Protein AF-A0A220VGB9-F1 (afdb_monomer)

InterPro domains:
  IPR021255 Putative auto-transporter adhesin, head GIN domain [PF10988] (39-222)

Organism: NCBI:txid1755811

pLDDT: mean 88.03, std 17.45, range [40.44, 98.94]

Structure (mmCIF, N/CA/C/O backbone):
data_AF-A0A220VGB9-F1
#
_entry.id   AF-A0A220VGB9-F1
#
loop_
_atom_site.group_PDB
_atom_site.id
_atom_site.type_symbol
_atom_site.label_atom_id
_atom_site.label_alt_id
_atom_site.label_comp_id
_atom_site.label_asym_id
_atom_site.label_entity_id
_atom_site.label_seq_id
_atom_site.pdbx_PDB_ins_code
_atom_site.Cartn_x
_atom_site.Cartn_y
_atom_site.Cartn_z
_atom_site.occupancy
_atom_site.B_iso_or_equiv
_atom_site.auth_seq_id
_atom_site.auth_comp_id
_atom_site.auth_asym_id
_atom_site.auth_atom_id
_atom_site.pdbx_PDB_model_num
ATOM 1 N N . MET A 1 1 ? 9.332 -42.865 -71.889 1.00 53.59 1 MET A N 1
ATOM 2 C CA . MET A 1 1 ? 8.352 -42.141 -71.034 1.00 53.59 1 MET A CA 1
ATOM 3 C C . MET A 1 1 ? 8.775 -41.933 -69.568 1.00 53.59 1 MET A C 1
ATOM 5 O O . MET A 1 1 ? 8.369 -40.927 -69.001 1.00 53.59 1 MET A O 1
ATOM 9 N N . LYS A 1 2 ? 9.622 -42.776 -68.946 1.00 48.78 2 LYS A N 1
ATOM 10 C CA . LYS A 1 2 ? 10.035 -42.620 -67.525 1.00 48.78 2 LYS A CA 1
ATOM 11 C C . LYS A 1 2 ? 10.844 -41.347 -67.184 1.00 48.78 2 LYS A C 1
ATOM 13 O O . LYS A 1 2 ? 10.720 -40.841 -66.074 1.00 48.78 2 LYS A O 1
ATOM 18 N N . ASN A 1 3 ? 11.612 -40.779 -68.120 1.00 49.75 3 ASN A N 1
ATOM 19 C CA . ASN A 1 3 ? 12.457 -39.602 -67.838 1.00 49.75 3 ASN A CA 1
ATOM 20 C C . ASN A 1 3 ? 11.711 -38.254 -67.861 1.00 49.75 3 ASN A C 1
ATOM 22 O O . ASN A 1 3 ? 12.142 -37.313 -67.201 1.00 49.75 3 ASN A O 1
ATOM 26 N N . ILE A 1 4 ? 10.562 -38.163 -68.539 1.00 53.38 4 ILE A N 1
ATOM 27 C CA . ILE A 1 4 ? 9.770 -36.921 -68.611 1.00 53.38 4 ILE A CA 1
ATOM 28 C C . ILE A 1 4 ? 8.964 -36.714 -67.317 1.00 53.38 4 ILE A C 1
ATOM 30 O O . ILE A 1 4 ? 8.850 -35.589 -66.835 1.00 53.38 4 ILE A O 1
ATOM 34 N N . LEU A 1 5 ? 8.481 -37.797 -66.692 1.00 48.09 5 LEU A N 1
ATOM 35 C CA . LEU A 1 5 ? 7.792 -37.721 -65.397 1.00 48.09 5 LEU A CA 1
ATOM 36 C C . LEU A 1 5 ? 8.737 -37.312 -64.253 1.00 48.09 5 LEU A C 1
ATOM 38 O O . LEU A 1 5 ? 8.334 -36.565 -63.365 1.00 48.09 5 LEU A O 1
ATOM 42 N N . ARG A 1 6 ? 10.012 -37.731 -64.289 1.00 49.53 6 ARG A N 1
ATOM 43 C CA . ARG A 1 6 ? 10.982 -37.447 -63.213 1.00 49.53 6 ARG A CA 1
ATOM 44 C C . ARG A 1 6 ? 11.396 -35.971 -63.140 1.00 49.53 6 ARG A C 1
ATOM 46 O O . ARG A 1 6 ? 11.671 -35.477 -62.049 1.00 49.53 6 ARG A O 1
ATOM 53 N N . ASN A 1 7 ? 11.395 -35.258 -64.268 1.00 48.25 7 ASN A N 1
ATOM 54 C CA . ASN A 1 7 ? 11.702 -33.822 -64.301 1.00 48.25 7 ASN A CA 1
ATOM 55 C C . ASN A 1 7 ? 10.493 -32.946 -63.935 1.00 48.25 7 ASN A C 1
ATOM 57 O O . ASN A 1 7 ? 10.671 -31.917 -63.287 1.00 48.25 7 ASN A O 1
ATOM 61 N N . LYS A 1 8 ? 9.260 -33.378 -64.242 1.00 47.28 8 LYS A N 1
ATOM 62 C CA . LYS A 1 8 ? 8.045 -32.637 -63.855 1.00 47.28 8 LYS A CA 1
ATOM 63 C C . LYS A 1 8 ? 7.780 -32.673 -62.344 1.00 47.28 8 LYS A C 1
ATOM 65 O O . LYS A 1 8 ? 7.379 -31.659 -61.782 1.00 47.28 8 LYS A O 1
ATOM 70 N N . VAL A 1 9 ? 8.094 -33.783 -61.668 1.00 51.81 9 VAL A N 1
ATOM 71 C CA . VAL A 1 9 ? 7.965 -33.895 -60.199 1.00 51.81 9 VAL A CA 1
ATOM 72 C C . VAL A 1 9 ? 9.022 -33.056 -59.465 1.00 51.81 9 VAL A C 1
ATOM 74 O O . VAL A 1 9 ? 8.710 -32.434 -58.454 1.00 51.81 9 VAL A O 1
ATOM 77 N N . LYS A 1 10 ? 10.250 -32.940 -59.999 1.00 45.53 10 LYS A N 1
ATOM 78 C CA . LYS A 1 10 ? 11.288 -32.065 -59.418 1.00 45.53 10 LYS A CA 1
ATOM 79 C C . LYS A 1 10 ? 10.955 -30.574 -59.549 1.00 45.53 10 LYS A C 1
ATOM 81 O O . LYS A 1 10 ? 11.177 -29.836 -58.596 1.00 45.53 10 LYS A O 1
ATOM 86 N N . CYS A 1 11 ? 10.367 -30.135 -60.666 1.00 50.09 11 CYS A N 1
ATOM 87 C CA . CYS A 1 11 ? 9.895 -28.750 -60.803 1.00 50.09 11 CYS A CA 1
ATOM 88 C C . CYS A 1 11 ? 8.725 -28.424 -59.862 1.00 50.09 11 CYS A C 1
ATOM 90 O O . CYS A 1 11 ? 8.670 -27.319 -59.331 1.00 50.09 11 CYS A O 1
ATOM 92 N N . PHE A 1 12 ? 7.823 -29.377 -59.610 1.00 48.94 12 PHE A N 1
ATOM 93 C CA . PHE A 1 12 ? 6.656 -29.149 -58.751 1.00 48.94 12 PHE A CA 1
ATOM 94 C C . PHE A 1 12 ? 7.021 -29.067 -57.255 1.00 48.94 12 PHE A C 1
ATOM 96 O O . PHE A 1 12 ? 6.477 -28.239 -56.529 1.00 48.94 12 PHE A O 1
ATOM 103 N N . VAL A 1 13 ? 8.009 -29.850 -56.798 1.00 52.19 13 VAL A N 1
ATOM 104 C CA . VAL A 1 13 ? 8.506 -29.797 -55.406 1.00 52.19 13 VAL A CA 1
ATOM 105 C C . VAL A 1 13 ? 9.316 -28.520 -55.131 1.00 52.19 13 VAL A C 1
ATOM 107 O O . VAL A 1 13 ? 9.218 -27.959 -54.042 1.00 52.19 13 VAL A O 1
ATOM 110 N N . VAL A 1 14 ? 10.052 -28.000 -56.121 1.00 53.03 14 VAL A N 1
ATOM 111 C CA . VAL A 1 14 ? 10.766 -26.712 -55.997 1.00 53.03 14 VAL A CA 1
ATOM 112 C C . VAL A 1 14 ? 9.789 -25.530 -55.931 1.00 53.03 14 VAL A C 1
ATOM 114 O O . VAL A 1 14 ? 10.033 -24.578 -55.195 1.00 53.03 14 VAL A O 1
ATOM 117 N N . PHE A 1 15 ? 8.643 -25.609 -56.615 1.00 49.66 15 PHE A N 1
ATOM 118 C CA . PHE A 1 15 ? 7.631 -24.547 -56.586 1.00 49.66 15 PHE A CA 1
ATOM 119 C C . PHE A 1 15 ? 6.888 -24.457 -55.239 1.00 49.66 15 PHE A C 1
ATOM 121 O O . PHE A 1 15 ? 6.585 -23.359 -54.778 1.00 49.66 15 PHE A O 1
ATOM 128 N N . ILE A 1 16 ? 6.658 -25.588 -54.560 1.00 54.12 16 ILE A N 1
ATOM 129 C CA . ILE A 1 16 ? 6.007 -25.622 -53.235 1.00 54.12 16 ILE A CA 1
ATOM 130 C C . ILE A 1 16 ? 6.952 -25.125 -52.122 1.00 54.12 16 ILE A C 1
ATOM 132 O O . ILE A 1 16 ? 6.502 -24.444 -51.203 1.00 54.12 16 ILE A O 1
ATOM 136 N N . LEU A 1 17 ? 8.264 -25.366 -52.238 1.00 45.41 17 LEU A N 1
ATOM 137 C CA . LEU A 1 17 ? 9.278 -24.850 -51.301 1.00 45.41 17 LEU A CA 1
ATOM 138 C C . LEU A 1 17 ? 9.533 -23.335 -51.436 1.00 45.41 17 LEU A C 1
ATOM 140 O O . LEU A 1 17 ? 9.933 -22.693 -50.466 1.00 45.41 17 LEU A O 1
ATOM 144 N N . LEU A 1 18 ? 9.268 -22.747 -52.608 1.00 44.81 18 LEU A N 1
ATOM 145 C CA . LEU A 1 18 ? 9.359 -21.297 -52.835 1.00 44.81 18 LEU A CA 1
ATOM 146 C C . LEU A 1 18 ? 8.092 -20.537 -52.406 1.00 44.81 18 LEU A C 1
ATOM 148 O O . LEU A 1 18 ? 8.182 -19.365 -52.044 1.00 44.81 18 LEU A O 1
ATOM 152 N N . TYR A 1 19 ? 6.927 -21.194 -52.369 1.00 45.38 19 TYR A N 1
ATOM 153 C CA . TYR A 1 19 ? 5.671 -20.564 -51.941 1.00 45.38 19 TYR A CA 1
ATOM 154 C C . TYR A 1 19 ? 5.540 -20.442 -50.410 1.00 45.38 19 TYR A C 1
ATOM 156 O O . TYR A 1 19 ? 4.860 -19.545 -49.913 1.00 45.38 19 TYR A O 1
ATOM 164 N N . SER A 1 20 ? 6.238 -21.281 -49.633 1.00 46.75 20 SER A N 1
ATOM 165 C CA . SER A 1 20 ? 6.222 -21.218 -48.160 1.00 46.75 20 SER A CA 1
ATOM 166 C C . SER A 1 20 ? 7.018 -20.051 -47.559 1.00 46.75 20 SER A C 1
ATOM 168 O O . SER A 1 20 ? 6.921 -19.808 -46.359 1.00 46.75 20 SER A O 1
ATOM 170 N N . ILE A 1 21 ? 7.787 -19.307 -48.363 1.00 49.56 21 ILE A N 1
ATOM 171 C CA . ILE A 1 21 ? 8.590 -18.164 -47.887 1.00 49.56 21 ILE A CA 1
ATOM 172 C C . ILE A 1 21 ? 7.777 -16.852 -47.893 1.00 49.56 21 ILE A C 1
ATOM 174 O O . ILE A 1 21 ? 8.168 -15.878 -47.255 1.00 49.56 21 ILE A O 1
ATOM 178 N N . PHE A 1 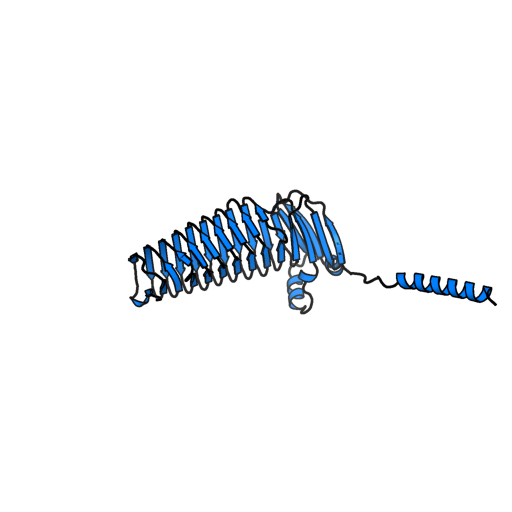22 ? 6.598 -16.818 -48.526 1.00 48.06 22 PHE A N 1
ATOM 179 C CA . PHE A 1 22 ? 5.835 -15.575 -48.719 1.00 48.06 22 PHE A CA 1
ATOM 180 C C . PHE A 1 22 ? 4.696 -15.306 -47.720 1.00 48.06 22 PHE A C 1
ATOM 182 O O . PHE A 1 22 ? 3.983 -14.318 -47.866 1.00 48.06 22 PHE A O 1
ATOM 189 N N . LEU A 1 23 ? 4.529 -16.123 -46.673 1.00 47.44 23 LEU A N 1
ATOM 190 C CA . LEU A 1 23 ? 3.404 -15.996 -45.727 1.00 47.44 23 LEU A CA 1
ATOM 191 C C . LEU A 1 23 ? 3.762 -15.463 -44.331 1.00 47.44 23 LEU A C 1
ATOM 193 O O . LEU A 1 23 ? 2.941 -15.535 -43.423 1.00 47.44 23 LEU A O 1
ATOM 197 N N . CYS A 1 24 ? 4.937 -14.855 -44.143 1.00 47.56 24 CYS A N 1
ATOM 198 C CA . CYS A 1 24 ? 5.256 -14.184 -42.878 1.00 47.56 24 CYS A CA 1
ATOM 199 C C . CYS A 1 24 ? 5.800 -12.769 -43.092 1.00 47.56 24 CYS A C 1
ATOM 201 O O . CYS A 1 24 ? 6.937 -12.451 -42.761 1.00 47.56 24 CYS A O 1
ATOM 203 N N . GLN A 1 25 ? 4.961 -11.893 -43.638 1.00 45.28 25 GLN A N 1
ATOM 204 C CA . GLN A 1 25 ? 5.086 -10.458 -43.393 1.00 45.28 25 GLN A CA 1
ATOM 205 C C . GLN A 1 25 ? 3.795 -9.944 -42.765 1.00 45.28 25 GLN A C 1
ATOM 207 O O . GLN A 1 25 ? 3.103 -9.086 -43.299 1.00 45.28 25 GLN A O 1
ATOM 212 N N . ALA A 1 26 ? 3.482 -10.453 -41.573 1.00 43.31 26 ALA A N 1
ATOM 213 C CA . ALA A 1 26 ? 2.793 -9.606 -40.616 1.00 43.31 26 ALA A CA 1
ATOM 214 C C . ALA A 1 26 ? 3.816 -8.549 -40.172 1.00 43.31 26 ALA A C 1
ATOM 216 O O . ALA A 1 26 ? 4.585 -8.767 -39.235 1.00 43.31 26 ALA A O 1
ATOM 217 N N . SER A 1 27 ? 3.899 -7.436 -40.907 1.00 51.38 27 SER A N 1
ATOM 218 C CA . SER A 1 27 ? 4.692 -6.277 -40.510 1.00 51.38 27 SER A CA 1
ATOM 219 C C . SER A 1 27 ? 4.082 -5.712 -39.232 1.00 51.38 27 SER A C 1
ATOM 221 O O . SER A 1 27 ? 3.142 -4.921 -39.262 1.00 51.38 27 SER A O 1
ATOM 223 N N . ALA A 1 28 ? 4.566 -6.166 -38.080 1.00 56.00 28 ALA A N 1
ATOM 224 C CA . ALA A 1 28 ? 4.230 -5.516 -36.830 1.00 56.00 28 ALA A CA 1
ATOM 225 C C . ALA A 1 28 ? 4.807 -4.091 -36.888 1.00 56.00 28 ALA A C 1
ATOM 227 O O . ALA A 1 28 ? 6.024 -3.926 -36.841 1.00 56.00 28 ALA A O 1
ATOM 228 N N . ASP A 1 29 ? 3.941 -3.072 -36.955 1.00 78.88 29 ASP A N 1
ATOM 229 C CA . ASP A 1 29 ? 4.265 -1.626 -36.951 1.00 78.88 29 ASP A CA 1
ATOM 230 C C . ASP A 1 29 ? 4.935 -1.135 -35.643 1.00 78.88 29 ASP A C 1
ATOM 232 O O . ASP A 1 29 ? 4.984 0.059 -35.338 1.00 78.88 29 ASP A O 1
ATOM 236 N N . ASN A 1 30 ? 5.468 -2.057 -34.842 1.00 83.12 30 ASN A N 1
ATOM 237 C CA . ASN A 1 30 ? 6.092 -1.786 -33.563 1.00 83.12 30 ASN A CA 1
ATOM 238 C C . ASN A 1 30 ? 7.607 -1.643 -33.720 1.00 83.12 30 ASN A C 1
ATOM 240 O O . ASN A 1 30 ? 8.294 -2.511 -34.254 1.00 83.12 30 ASN A O 1
ATOM 244 N N . ILE A 1 31 ? 8.143 -0.570 -33.158 1.00 86.75 31 ILE A N 1
ATOM 245 C CA . ILE A 1 31 ? 9.568 -0.315 -33.020 1.00 86.75 31 ILE A CA 1
ATOM 246 C C . ILE A 1 31 ? 10.016 -0.809 -31.650 1.00 86.75 31 ILE A C 1
ATOM 248 O O . ILE A 1 31 ? 9.379 -0.537 -30.630 1.00 86.75 31 ILE A O 1
ATOM 252 N N . THR A 1 32 ? 11.136 -1.529 -31.632 1.00 92.25 32 THR A N 1
ATOM 253 C CA . THR A 1 32 ? 11.797 -1.959 -30.400 1.00 92.25 32 THR A CA 1
ATOM 254 C C . THR A 1 32 ? 13.040 -1.111 -30.156 1.00 92.25 32 THR A C 1
ATOM 256 O O . THR A 1 32 ? 13.907 -1.020 -31.020 1.00 92.25 32 THR A O 1
ATOM 259 N N . VAL A 1 33 ? 13.145 -0.511 -28.971 1.00 91.56 33 VAL A N 1
ATOM 260 C CA . VAL A 1 33 ? 14.292 0.301 -28.548 1.00 91.56 33 VAL A CA 1
ATOM 261 C C . VAL A 1 33 ? 14.939 -0.337 -27.327 1.00 91.56 33 VAL A C 1
ATOM 263 O O . VAL A 1 33 ? 14.272 -0.596 -26.327 1.00 91.56 33 VAL A O 1
ATOM 266 N N . HIS A 1 34 ? 16.250 -0.544 -27.388 1.00 94.31 34 HIS A N 1
ATOM 267 C CA . HIS A 1 34 ? 17.054 -0.969 -26.245 1.00 94.31 34 HIS A CA 1
ATOM 268 C C . HIS A 1 34 ? 17.810 0.227 -25.662 1.00 94.31 34 HIS A C 1
ATOM 270 O O . HIS A 1 34 ? 18.287 1.088 -26.406 1.00 94.31 34 HIS A O 1
ATOM 276 N N . LYS A 1 35 ? 17.921 0.294 -24.332 1.00 91.75 35 LYS A N 1
ATOM 277 C CA . LYS A 1 35 ? 18.712 1.322 -23.638 1.00 91.75 35 LYS A CA 1
ATOM 278 C C . LYS A 1 35 ? 19.697 0.669 -22.679 1.00 91.75 35 LYS A C 1
ATOM 280 O O . LYS A 1 35 ? 19.323 -0.209 -21.908 1.00 91.75 35 LYS A O 1
ATOM 285 N N . ASN A 1 36 ? 20.945 1.128 -22.733 1.00 91.00 36 ASN A N 1
ATOM 286 C CA . ASN A 1 36 ? 21.997 0.711 -21.817 1.00 91.00 36 ASN A CA 1
ATOM 287 C C . ASN A 1 36 ? 22.086 1.716 -20.662 1.00 91.00 36 ASN A C 1
ATOM 289 O O . ASN A 1 36 ? 22.846 2.678 -20.716 1.00 91.00 36 ASN A O 1
ATOM 293 N N . ILE A 1 37 ? 21.225 1.536 -19.665 1.00 93.00 37 ILE A N 1
ATOM 294 C CA . ILE A 1 37 ? 21.231 2.296 -18.413 1.00 93.00 37 ILE A CA 1
ATOM 295 C C . ILE A 1 37 ? 21.292 1.254 -17.302 1.00 93.00 37 ILE A C 1
ATOM 297 O O . ILE A 1 37 ? 20.573 0.260 -17.367 1.00 93.00 37 ILE A O 1
ATOM 301 N N . SER A 1 38 ? 22.145 1.475 -16.309 1.00 95.25 38 SER A N 1
ATOM 302 C CA . SER A 1 38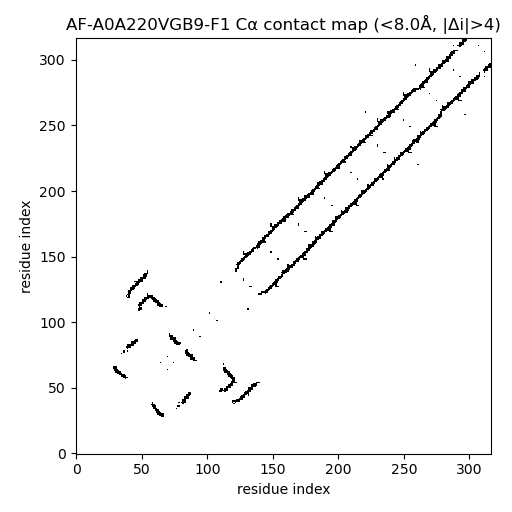 ? 22.336 0.585 -15.163 1.00 95.25 38 SER A CA 1
ATOM 303 C C . SER A 1 38 ? 22.278 1.355 -13.849 1.00 95.25 38 SER A C 1
ATOM 305 O O . SER A 1 38 ? 22.240 2.592 -13.830 1.00 95.25 38 SER A O 1
ATOM 307 N N . ASP A 1 39 ? 22.295 0.613 -12.745 1.00 94.31 39 ASP A N 1
ATOM 308 C CA . ASP A 1 39 ? 22.460 1.119 -11.380 1.00 94.31 39 ASP A CA 1
ATOM 309 C C . ASP A 1 39 ? 21.335 2.073 -10.983 1.00 94.31 39 ASP A C 1
ATOM 311 O O . ASP A 1 39 ? 21.555 3.200 -10.529 1.00 94.31 39 ASP A O 1
ATOM 315 N N . PHE A 1 40 ? 20.112 1.604 -11.210 1.00 97.25 40 PHE A N 1
ATOM 316 C CA . PHE A 1 40 ? 18.886 2.200 -10.709 1.00 97.25 40 PHE A CA 1
ATOM 317 C C . PHE A 1 40 ? 18.156 1.178 -9.839 1.00 97.25 40 PHE A C 1
ATOM 319 O O . PHE A 1 40 ? 18.140 -0.016 -10.124 1.00 97.25 40 PHE A O 1
ATOM 326 N N . SER A 1 41 ? 17.559 1.669 -8.761 1.00 97.81 41 SER A N 1
ATOM 327 C CA . SER A 1 41 ? 16.741 0.881 -7.832 1.00 97.81 41 SER A CA 1
ATOM 328 C C . SER A 1 41 ? 15.348 1.476 -7.666 1.00 97.81 41 SER A C 1
ATOM 330 O O . SER A 1 41 ? 14.505 0.911 -6.973 1.00 97.81 41 SER A O 1
ATOM 332 N N . LYS A 1 42 ? 15.076 2.611 -8.316 1.00 98.50 42 LYS A N 1
ATOM 333 C CA . LYS A 1 42 ? 13.760 3.235 -8.374 1.00 98.50 42 LYS A CA 1
ATOM 334 C C . LYS A 1 42 ? 13.321 3.401 -9.820 1.00 98.50 42 LYS A C 1
ATOM 336 O O . LYS A 1 42 ? 14.157 3.571 -10.709 1.00 98.50 42 LYS A O 1
ATOM 341 N N . LEU A 1 43 ? 12.016 3.388 -10.042 1.00 98.50 43 LEU A N 1
ATOM 342 C CA . LEU A 1 43 ? 11.414 3.617 -11.350 1.00 98.50 43 LEU A CA 1
ATOM 343 C C . LEU A 1 43 ? 10.307 4.660 -11.234 1.00 98.50 43 LEU A C 1
ATOM 345 O O . LEU A 1 43 ? 9.475 4.558 -10.339 1.00 98.50 43 LEU A O 1
ATOM 349 N N . SER A 1 44 ? 10.297 5.630 -12.147 1.00 98.25 44 SER A N 1
ATOM 350 C CA . SER A 1 44 ? 9.260 6.656 -12.259 1.00 98.25 44 SER A CA 1
ATOM 351 C C . SER A 1 44 ? 8.662 6.637 -13.664 1.00 98.25 44 SER A C 1
ATOM 353 O O . SER A 1 44 ? 9.354 6.900 -14.653 1.00 98.25 44 SER A O 1
ATOM 355 N N . LEU A 1 45 ? 7.383 6.281 -13.762 1.00 96.81 45 LEU A N 1
ATOM 356 C CA . LEU A 1 45 ? 6.623 6.240 -15.006 1.00 96.81 45 LEU A CA 1
ATOM 357 C C . LEU A 1 45 ? 5.819 7.535 -15.159 1.00 96.81 45 LEU A C 1
ATOM 359 O O . LEU A 1 45 ? 4.840 7.760 -14.460 1.00 96.81 45 LEU A O 1
ATOM 363 N N . ASN A 1 46 ? 6.232 8.366 -16.109 1.00 93.44 46 ASN A N 1
ATOM 364 C CA . ASN A 1 46 ? 5.720 9.710 -16.371 1.00 93.44 46 ASN A CA 1
ATOM 365 C C . ASN A 1 46 ? 4.887 9.782 -17.660 1.00 93.44 46 ASN A C 1
ATOM 367 O O . ASN A 1 46 ? 4.804 10.826 -18.301 1.00 93.44 46 ASN A O 1
ATOM 371 N N . CYS A 1 47 ? 4.294 8.671 -18.097 1.00 89.50 47 CYS A N 1
ATOM 372 C CA . CYS A 1 47 ? 3.478 8.626 -19.311 1.00 89.50 47 CYS A CA 1
ATOM 373 C C . CYS A 1 47 ? 2.391 7.550 -19.222 1.00 89.50 47 CYS A C 1
ATOM 375 O O . CYS A 1 47 ? 2.452 6.654 -18.382 1.00 89.50 47 CYS A O 1
ATOM 377 N N . ASN A 1 48 ? 1.410 7.635 -20.123 1.00 88.94 48 ASN A N 1
ATOM 378 C CA . ASN A 1 48 ? 0.378 6.614 -20.285 1.00 88.94 48 ASN A CA 1
ATOM 379 C C . ASN A 1 48 ? 0.979 5.424 -21.046 1.00 88.94 48 ASN A C 1
ATOM 381 O O . ASN A 1 48 ? 1.005 5.406 -22.277 1.00 88.94 48 ASN A O 1
ATOM 385 N N . GLY A 1 49 ? 1.508 4.454 -20.309 1.00 90.88 49 GLY A N 1
ATOM 386 C CA . GLY A 1 49 ? 2.127 3.249 -20.846 1.00 90.88 49 GLY A CA 1
ATOM 387 C C . GLY A 1 49 ? 2.140 2.135 -19.810 1.00 90.88 49 GLY A C 1
ATOM 388 O O . GLY A 1 49 ? 1.870 2.369 -18.631 1.00 90.88 49 GLY A O 1
ATOM 389 N N . THR A 1 50 ? 2.478 0.929 -20.250 1.00 95.00 50 THR A N 1
ATOM 390 C CA . THR A 1 50 ? 2.541 -0.242 -19.372 1.00 95.00 50 THR A CA 1
ATOM 391 C C . THR A 1 50 ? 3.986 -0.677 -19.158 1.00 95.00 50 THR A C 1
ATOM 393 O O . THR A 1 50 ? 4.734 -0.880 -20.116 1.00 95.00 50 THR A O 1
ATOM 396 N N . VAL A 1 51 ? 4.379 -0.874 -17.904 1.00 97.94 51 VAL A N 1
ATOM 397 C CA . VAL A 1 51 ? 5.678 -1.418 -17.508 1.00 97.94 51 VAL A CA 1
ATOM 398 C C . VAL A 1 51 ? 5.502 -2.857 -17.035 1.00 97.94 51 VAL A C 1
ATOM 400 O O . VAL A 1 51 ? 4.758 -3.127 -16.100 1.00 97.94 51 VAL A O 1
ATOM 403 N N . TYR A 1 52 ? 6.250 -3.772 -17.638 1.00 98.31 52 TYR A N 1
ATOM 404 C CA . TYR A 1 52 ? 6.461 -5.132 -17.159 1.00 98.31 52 TYR A CA 1
ATOM 405 C C . TYR A 1 52 ? 7.836 -5.185 -16.503 1.00 98.31 52 TYR A C 1
ATOM 407 O O . TYR A 1 52 ? 8.864 -5.088 -17.182 1.00 98.31 52 TYR A O 1
ATOM 415 N N . LEU A 1 53 ? 7.851 -5.298 -15.180 1.00 98.31 53 LEU A N 1
ATOM 416 C CA . LEU A 1 53 ? 9.058 -5.242 -14.371 1.00 98.31 53 LEU A CA 1
ATOM 417 C C . LEU A 1 53 ? 9.359 -6.612 -13.764 1.00 98.31 53 LEU A C 1
ATOM 419 O O . LEU A 1 53 ? 8.480 -7.261 -13.201 1.00 98.31 53 LEU A O 1
ATOM 423 N N . LYS A 1 54 ? 10.618 -7.038 -13.824 1.00 97.38 54 LYS A N 1
ATOM 424 C CA . LYS A 1 54 ? 11.101 -8.230 -13.118 1.00 97.38 54 LYS A CA 1
ATOM 425 C C . LYS A 1 54 ? 12.443 -7.970 -12.448 1.00 97.38 54 LYS A C 1
ATOM 427 O O . LYS A 1 54 ? 13.209 -7.114 -12.893 1.00 97.38 54 LYS A O 1
ATOM 432 N N . LEU A 1 55 ? 12.746 -8.737 -11.408 1.00 97.00 55 LEU A N 1
ATOM 433 C CA . LEU A 1 55 ? 14.085 -8.742 -10.825 1.00 97.00 55 LEU A CA 1
ATOM 434 C C . LEU A 1 55 ? 15.012 -9.666 -11.624 1.00 97.00 55 LEU A C 1
ATOM 436 O O . LEU A 1 55 ? 14.585 -10.690 -12.163 1.00 97.00 55 LEU A O 1
ATOM 440 N N . GLY A 1 56 ? 16.289 -9.306 -11.724 1.00 96.00 56 GLY A N 1
ATOM 441 C CA . GLY A 1 56 ? 17.290 -10.120 -12.406 1.00 96.00 56 GLY A CA 1
ATOM 442 C C . GLY A 1 56 ? 18.719 -9.683 -12.109 1.00 96.00 56 GLY A C 1
ATOM 443 O O . GLY A 1 56 ? 18.964 -8.653 -11.498 1.00 96.00 56 GLY A O 1
ATOM 444 N N . LYS A 1 57 ? 19.698 -10.471 -12.564 1.00 95.94 57 LYS A N 1
ATOM 445 C CA . LYS A 1 57 ? 21.123 -10.241 -12.252 1.00 95.94 57 LYS A CA 1
ATOM 446 C C . LYS A 1 57 ? 21.719 -8.989 -12.912 1.00 95.94 57 LYS A C 1
ATOM 448 O O . LYS A 1 57 ? 22.794 -8.548 -12.517 1.00 95.94 57 LYS A O 1
ATOM 453 N N . LYS A 1 58 ? 21.073 -8.462 -13.954 1.00 95.50 58 LYS A N 1
ATOM 454 C CA . LYS A 1 58 ? 21.536 -7.312 -14.738 1.00 95.50 58 LYS A CA 1
ATOM 455 C C . LYS A 1 58 ? 20.363 -6.399 -15.044 1.00 95.50 58 LYS A C 1
ATOM 457 O O . LYS A 1 58 ? 19.269 -6.886 -15.330 1.00 95.50 58 LYS A O 1
ATOM 462 N N . ASP A 1 59 ? 20.628 -5.100 -15.042 1.00 97.31 59 ASP A N 1
ATOM 463 C CA . ASP A 1 59 ? 19.644 -4.118 -15.469 1.00 97.31 59 ASP A CA 1
ATOM 464 C C . ASP A 1 59 ? 19.446 -4.208 -16.987 1.00 97.31 59 ASP A C 1
ATOM 466 O O . ASP A 1 59 ? 20.395 -4.420 -17.747 1.00 97.31 59 ASP A O 1
ATOM 470 N N . SER A 1 60 ? 18.203 -4.090 -17.445 1.00 96.75 60 SER A N 1
ATOM 471 C CA . SER A 1 60 ? 17.886 -4.095 -18.873 1.00 96.75 60 SER A CA 1
ATOM 472 C C . SER A 1 60 ? 16.610 -3.323 -19.139 1.00 96.75 60 SER A C 1
ATOM 474 O O . SER A 1 60 ? 15.650 -3.426 -18.377 1.00 96.75 60 SER A O 1
ATOM 476 N N . ILE A 1 61 ? 16.597 -2.573 -20.239 1.00 97.56 61 ILE A N 1
ATOM 477 C CA . ILE A 1 61 ? 15.446 -1.790 -20.675 1.00 97.56 61 ILE A CA 1
ATOM 478 C C . ILE A 1 61 ? 15.187 -2.102 -22.145 1.00 97.56 61 ILE A C 1
ATOM 480 O O . ILE A 1 61 ? 16.032 -1.852 -23.013 1.00 97.56 61 ILE A O 1
ATOM 484 N N . LYS A 1 62 ? 13.990 -2.613 -22.417 1.00 96.88 62 LYS A N 1
ATOM 485 C CA . LYS A 1 62 ? 13.434 -2.787 -23.757 1.00 96.88 62 LYS A CA 1
ATOM 486 C C . LYS A 1 62 ? 12.116 -2.034 -23.830 1.00 96.88 62 LYS A C 1
ATOM 488 O O . LYS A 1 62 ? 11.232 -2.249 -23.010 1.00 96.88 62 LYS A O 1
ATOM 493 N N . VAL A 1 63 ? 11.958 -1.195 -24.838 1.00 95.19 63 VAL A N 1
ATOM 494 C CA . VAL A 1 63 ? 10.714 -0.474 -25.108 1.00 95.19 63 VAL A CA 1
ATOM 495 C C . VAL A 1 63 ? 10.148 -0.974 -26.415 1.00 95.19 63 VAL A C 1
ATOM 497 O O . VAL A 1 63 ? 10.890 -1.116 -27.381 1.00 95.19 63 VAL A O 1
ATOM 500 N N . VAL A 1 64 ? 8.851 -1.237 -26.448 1.00 93.25 64 VAL A N 1
ATOM 501 C CA . VAL A 1 64 ? 8.114 -1.583 -27.659 1.00 93.25 64 VAL A CA 1
ATOM 502 C C . VAL A 1 64 ? 7.025 -0.541 -27.837 1.00 93.25 64 VAL A C 1
ATOM 504 O O . VAL A 1 64 ? 6.207 -0.359 -26.934 1.00 93.25 64 VAL A O 1
ATOM 507 N N . LEU A 1 65 ? 7.026 0.149 -28.975 1.00 89.88 65 LEU A N 1
ATOM 508 C CA . LEU A 1 65 ? 6.026 1.166 -29.273 1.00 89.88 65 LEU A CA 1
ATOM 509 C C . LEU A 1 65 ? 5.650 1.226 -30.752 1.00 89.88 65 LEU A C 1
ATOM 511 O O . LEU A 1 65 ? 6.475 0.941 -31.609 1.00 89.88 65 LEU A O 1
ATOM 515 N N . ASP A 1 66 ? 4.422 1.637 -31.049 1.00 83.75 66 ASP A N 1
ATOM 516 C CA . ASP A 1 66 ? 3.945 1.848 -32.423 1.00 83.75 66 ASP A CA 1
ATOM 517 C C . ASP A 1 66 ? 4.741 2.983 -33.104 1.00 83.75 66 ASP A C 1
ATOM 519 O O . ASP A 1 66 ? 4.953 4.054 -32.522 1.00 83.75 66 ASP A O 1
ATOM 523 N N . LYS A 1 67 ? 5.170 2.779 -34.354 1.00 81.81 67 LYS A N 1
ATOM 524 C CA . LYS A 1 67 ? 5.876 3.782 -35.170 1.00 81.81 67 LYS A CA 1
ATOM 525 C C . LYS A 1 67 ? 5.137 5.123 -35.238 1.00 81.81 67 LYS A C 1
ATOM 527 O O . LYS A 1 67 ? 5.781 6.177 -35.244 1.00 81.81 67 LYS A O 1
ATOM 532 N N . LYS A 1 68 ? 3.801 5.113 -35.218 1.00 80.38 68 LYS A N 1
ATOM 533 C CA . LYS A 1 68 ? 2.968 6.328 -35.182 1.00 80.38 68 LYS A CA 1
ATOM 534 C C . LYS A 1 68 ? 3.202 7.157 -33.920 1.00 80.38 68 LYS A C 1
ATOM 536 O O . LYS A 1 68 ? 3.124 8.381 -33.989 1.00 80.38 68 LYS A O 1
ATOM 541 N N . VAL A 1 69 ? 3.547 6.531 -32.794 1.00 78.62 69 VAL A N 1
ATOM 542 C CA . VAL A 1 69 ? 3.893 7.248 -31.556 1.00 78.62 69 VAL A CA 1
ATOM 543 C C . VAL A 1 69 ? 5.185 8.043 -31.756 1.00 78.62 69 VAL A C 1
ATOM 545 O O . VAL A 1 69 ? 5.204 9.234 -31.465 1.00 78.62 69 VAL A O 1
ATOM 548 N N . LEU A 1 70 ? 6.229 7.453 -32.352 1.00 78.06 70 LEU A N 1
ATOM 549 C CA . LEU A 1 70 ? 7.488 8.175 -32.613 1.00 78.06 70 LEU A CA 1
ATOM 550 C C . LEU A 1 70 ? 7.353 9.312 -33.625 1.00 78.06 70 LEU A C 1
ATOM 552 O O . LEU A 1 70 ? 8.182 10.221 -33.633 1.00 78.06 70 LEU A O 1
ATOM 556 N N . SER A 1 71 ? 6.341 9.280 -34.494 1.00 80.00 71 SER A N 1
ATOM 557 C CA . SER A 1 71 ? 6.123 10.378 -35.440 1.00 80.00 71 SER A CA 1
ATOM 558 C C . SER A 1 71 ? 5.756 11.684 -34.728 1.00 80.00 71 SER A C 1
ATOM 560 O O . SER A 1 71 ? 6.221 12.738 -35.144 1.00 80.00 71 SER A O 1
ATOM 562 N N . LYS A 1 72 ? 5.022 11.597 -33.612 1.00 78.19 72 LYS A N 1
ATOM 563 C CA . LYS A 1 72 ? 4.506 12.751 -32.860 1.00 78.19 72 LYS A CA 1
ATOM 564 C C . LYS A 1 72 ? 5.258 13.022 -31.561 1.00 78.19 72 LYS A C 1
ATOM 566 O O . LYS A 1 72 ? 5.256 14.142 -31.074 1.00 78.19 72 LYS A O 1
ATOM 571 N N . PHE A 1 73 ? 5.918 12.009 -31.004 1.00 81.81 73 PHE A N 1
ATOM 572 C CA . PHE A 1 73 ? 6.480 12.105 -29.667 1.00 81.81 73 PHE A CA 1
ATOM 573 C C . PHE A 1 73 ? 7.937 11.648 -29.570 1.00 81.81 73 PHE A C 1
ATOM 575 O O . PHE A 1 73 ? 8.404 10.783 -30.316 1.00 81.81 73 PHE A O 1
ATOM 582 N N . ASN A 1 74 ? 8.641 12.206 -28.588 1.00 86.19 74 ASN A N 1
ATOM 583 C CA . ASN A 1 74 ? 9.996 11.851 -28.196 1.00 86.19 74 ASN A CA 1
ATOM 584 C C . ASN A 1 74 ? 9.979 10.934 -26.969 1.00 86.19 74 ASN A C 1
ATOM 586 O O . ASN A 1 74 ? 9.462 11.294 -25.913 1.00 86.19 74 ASN A O 1
ATOM 590 N N . LEU A 1 75 ? 10.607 9.763 -27.081 1.00 89.00 75 LEU A N 1
ATOM 591 C CA . LEU A 1 75 ? 10.808 8.849 -25.957 1.00 89.00 75 LEU A CA 1
ATOM 592 C C . LEU A 1 75 ? 11.873 9.407 -24.996 1.00 89.00 75 LEU A C 1
ATOM 594 O O . LEU A 1 75 ? 13.034 9.571 -25.380 1.00 89.00 75 LEU A O 1
ATOM 598 N N . LYS A 1 76 ? 11.504 9.639 -23.733 1.00 92.25 76 LYS A N 1
ATOM 599 C CA . LYS A 1 76 ? 12.405 10.099 -22.668 1.00 92.25 76 LYS A CA 1
ATOM 600 C C . LYS A 1 76 ? 12.708 8.951 -21.721 1.00 92.25 76 LYS A C 1
ATOM 602 O O . LYS A 1 76 ? 11.855 8.510 -20.960 1.00 92.25 76 LYS A O 1
ATOM 607 N N . ILE A 1 77 ? 13.943 8.468 -21.781 1.00 94.75 77 ILE A N 1
ATOM 608 C CA . ILE A 1 77 ? 14.460 7.477 -20.841 1.00 94.75 77 ILE A CA 1
ATOM 609 C C . ILE A 1 77 ? 15.792 7.991 -20.343 1.00 94.75 77 ILE A C 1
ATOM 611 O O . ILE A 1 77 ? 16.756 8.065 -21.107 1.00 94.75 77 ILE A O 1
ATOM 615 N N . ASN A 1 78 ? 15.827 8.369 -19.075 1.00 95.25 78 ASN A N 1
ATOM 616 C CA . ASN A 1 78 ? 17.021 8.879 -18.422 1.00 95.25 78 ASN A CA 1
ATOM 617 C C . ASN A 1 78 ? 17.067 8.402 -16.969 1.00 95.25 78 ASN A C 1
ATOM 619 O O . ASN A 1 78 ? 16.087 7.879 -16.439 1.00 95.25 78 ASN A O 1
ATOM 623 N N . LYS A 1 79 ? 18.227 8.562 -16.337 1.00 96.50 79 LYS A N 1
ATOM 624 C CA . LYS A 1 79 ? 18.423 8.250 -14.926 1.00 96.50 79 LYS A CA 1
ATOM 625 C C . LYS A 1 79 ? 18.764 9.528 -14.175 1.00 96.50 79 LYS A C 1
ATOM 627 O O . LYS A 1 79 ? 19.697 10.225 -14.566 1.00 96.50 79 LYS A O 1
ATOM 632 N N . THR A 1 80 ? 18.072 9.774 -13.070 1.00 96.25 80 THR A N 1
ATOM 633 C CA . THR A 1 80 ? 18.417 10.830 -12.113 1.00 96.25 80 THR A CA 1
ATOM 634 C C . THR A 1 80 ? 18.745 10.165 -10.784 1.00 96.25 80 THR A C 1
ATOM 636 O O . THR A 1 80 ? 17.872 9.569 -10.154 1.00 96.25 80 THR A O 1
ATOM 639 N N . SER A 1 81 ? 20.011 10.231 -10.357 1.00 95.94 81 SER A N 1
ATOM 640 C CA . SER A 1 81 ? 20.516 9.475 -9.201 1.00 95.94 81 SER A CA 1
ATOM 641 C C . SER A 1 81 ? 20.244 7.964 -9.352 1.00 95.94 81 SER A C 1
ATOM 643 O O . SER A 1 81 ? 20.826 7.321 -10.226 1.00 95.94 81 SER A O 1
ATOM 645 N N . THR A 1 82 ? 19.351 7.401 -8.535 1.00 96.69 82 THR A N 1
ATOM 646 C CA . THR A 1 82 ? 18.960 5.980 -8.525 1.00 96.69 82 THR A CA 1
ATOM 647 C C . THR A 1 82 ? 17.603 5.718 -9.181 1.00 96.69 82 THR A C 1
ATOM 649 O O . THR A 1 82 ? 17.150 4.572 -9.195 1.00 96.69 82 THR A O 1
ATOM 652 N N . THR A 1 83 ? 16.956 6.753 -9.725 1.00 98.12 83 THR A N 1
ATOM 653 C CA . THR A 1 83 ? 15.636 6.663 -10.358 1.00 98.12 83 THR A CA 1
ATOM 654 C C . THR A 1 83 ? 15.764 6.611 -11.872 1.00 98.12 83 THR A C 1
ATOM 656 O O . THR A 1 83 ? 16.295 7.536 -12.486 1.00 98.12 83 THR A O 1
ATOM 659 N N . LEU A 1 84 ? 15.241 5.546 -12.477 1.00 98.19 84 LEU A N 1
ATOM 660 C CA . LEU A 1 84 ? 14.992 5.465 -13.910 1.00 98.19 84 LEU A CA 1
ATOM 661 C C . LEU A 1 84 ? 13.672 6.172 -14.232 1.00 98.19 84 LEU A C 1
ATOM 663 O O . LEU A 1 84 ? 12.608 5.708 -13.822 1.00 98.19 84 LEU A O 1
ATOM 667 N N . ASN A 1 85 ? 13.738 7.264 -14.987 1.00 97.69 85 ASN A N 1
ATOM 668 C CA . ASN A 1 85 ? 12.561 7.997 -15.436 1.00 97.69 85 ASN A CA 1
ATOM 669 C C . ASN A 1 85 ? 12.181 7.544 -16.844 1.00 97.69 85 ASN A C 1
ATOM 671 O O . ASN A 1 85 ? 13.005 7.567 -17.763 1.00 97.69 85 ASN A O 1
ATOM 675 N N . LEU A 1 86 ? 10.920 7.158 -17.007 1.00 95.88 86 LEU A N 1
ATOM 676 C CA . LEU A 1 86 ? 10.315 6.761 -18.271 1.00 95.88 86 LEU A CA 1
ATOM 677 C C . LEU A 1 86 ? 9.240 7.776 -18.619 1.00 95.88 86 LEU A C 1
ATOM 679 O O . LEU A 1 86 ? 8.349 8.024 -17.814 1.00 95.88 86 LEU A O 1
ATOM 683 N N . GLY A 1 87 ? 9.289 8.348 -19.808 1.00 92.12 87 GLY A N 1
ATOM 684 C CA . GLY A 1 87 ? 8.326 9.352 -20.221 1.00 92.12 87 GLY A CA 1
ATOM 685 C C . GLY A 1 87 ? 8.284 9.523 -21.725 1.00 92.12 87 GLY A C 1
ATOM 686 O O . GLY A 1 87 ? 9.066 8.932 -22.476 1.00 92.12 87 GLY A O 1
ATOM 687 N N . ILE A 1 88 ? 7.348 10.357 -22.150 1.00 86.25 88 ILE A N 1
ATOM 688 C CA . ILE A 1 88 ? 7.162 10.751 -23.536 1.00 86.25 88 ILE A CA 1
ATOM 689 C C . ILE A 1 88 ? 6.882 12.250 -23.546 1.00 86.25 88 ILE A C 1
ATOM 691 O O . ILE A 1 88 ? 6.117 12.736 -22.719 1.00 86.25 88 ILE A O 1
ATOM 695 N N . GLU A 1 89 ? 7.518 12.964 -24.464 1.00 82.62 89 GLU A N 1
ATOM 696 C CA . GLU A 1 89 ? 7.348 14.404 -24.655 1.00 82.62 89 GLU A CA 1
ATOM 697 C C . GLU A 1 89 ? 6.817 14.670 -26.065 1.00 82.62 89 GLU A C 1
ATOM 699 O O . GLU A 1 89 ? 7.226 13.997 -27.014 1.00 82.62 89 GLU A O 1
ATOM 704 N N . ASP A 1 90 ? 5.896 15.620 -26.206 1.00 75.56 90 ASP A N 1
ATOM 705 C CA . ASP A 1 90 ? 5.423 16.070 -27.516 1.00 75.56 90 ASP A CA 1
ATOM 706 C C . ASP A 1 90 ? 6.565 16.752 -28.280 1.00 75.56 90 ASP A C 1
ATOM 708 O O . ASP A 1 90 ? 7.326 17.531 -27.706 1.00 75.56 90 ASP A O 1
ATOM 712 N N . LYS A 1 91 ? 6.713 16.443 -29.569 1.00 75.94 91 LYS A N 1
ATOM 713 C CA . LYS A 1 91 ? 7.729 17.089 -30.409 1.00 75.94 91 LYS A CA 1
ATOM 714 C C . LYS A 1 91 ? 7.432 18.567 -30.638 1.00 75.94 91 LYS A C 1
ATOM 716 O O . LYS A 1 91 ? 8.376 19.340 -30.780 1.00 75.94 91 LYS A O 1
ATOM 721 N N . ASP A 1 92 ? 6.159 18.948 -30.606 1.00 72.75 92 ASP A N 1
ATOM 722 C CA . ASP A 1 92 ? 5.721 20.299 -30.952 1.00 72.75 92 ASP A CA 1
ATOM 723 C C . ASP A 1 92 ? 5.528 21.196 -29.713 1.00 72.75 92 ASP A C 1
ATOM 725 O O . ASP A 1 92 ? 4.991 22.296 -29.823 1.00 72.75 92 ASP A O 1
ATOM 729 N N . ASN A 1 93 ? 5.952 20.747 -28.519 1.00 56.91 93 ASN A N 1
ATOM 730 C CA . ASN A 1 93 ? 5.886 21.493 -27.248 1.00 56.91 93 ASN A CA 1
ATOM 731 C C . ASN A 1 93 ? 4.491 22.038 -26.862 1.00 56.91 93 ASN A C 1
ATOM 733 O O . ASN A 1 93 ? 4.364 22.872 -25.964 1.00 56.91 93 ASN A O 1
ATOM 737 N N . SER A 1 94 ? 3.418 21.551 -27.488 1.00 55.97 94 SER A N 1
ATOM 738 C CA . SER A 1 94 ? 2.051 21.993 -27.219 1.00 55.97 94 SER A CA 1
ATOM 739 C C . SER A 1 94 ? 1.401 21.115 -26.144 1.00 55.97 94 SER A C 1
ATOM 741 O O . SER A 1 94 ? 0.626 20.195 -26.402 1.00 55.97 94 SER A O 1
ATOM 743 N N . THR A 1 95 ? 1.683 21.439 -24.882 1.00 51.53 95 THR A N 1
ATOM 744 C CA . THR A 1 95 ? 1.109 20.792 -23.683 1.00 51.53 95 THR A CA 1
ATOM 745 C C . THR A 1 95 ? -0.427 20.797 -23.620 1.00 51.53 95 THR A C 1
ATOM 747 O O . THR A 1 95 ? -0.994 20.083 -22.798 1.00 51.53 95 THR A O 1
ATOM 750 N N . LEU A 1 96 ? -1.117 21.538 -24.494 1.00 44.12 96 LEU A N 1
ATOM 751 C CA . LEU A 1 96 ? -2.581 21.589 -24.597 1.00 44.12 96 LEU A CA 1
ATOM 752 C C . LEU A 1 96 ? -3.171 20.622 -25.646 1.00 44.12 96 LEU A C 1
ATOM 754 O O . LEU A 1 96 ? -4.323 20.210 -25.517 1.00 44.12 96 LEU A O 1
ATOM 758 N N . HIS A 1 97 ? -2.397 20.189 -26.647 1.00 46.94 97 HIS A N 1
ATOM 759 C CA . HIS A 1 97 ? -2.933 19.439 -27.791 1.00 46.94 97 HIS A CA 1
ATOM 760 C C . HIS A 1 97 ? -3.142 17.937 -27.499 1.00 46.94 97 HIS A C 1
ATOM 762 O O . HIS A 1 97 ? -3.986 17.273 -28.113 1.00 46.94 97 HIS A O 1
ATOM 768 N N . TRP A 1 98 ? -2.415 17.378 -26.524 1.00 51.50 98 TRP A N 1
ATOM 769 C CA . TRP A 1 98 ? -2.556 15.971 -26.125 1.00 51.50 98 TRP A CA 1
ATOM 770 C C . TRP A 1 98 ? -3.829 15.706 -25.299 1.00 51.50 98 TRP A C 1
ATOM 772 O O . TRP A 1 98 ? -4.405 14.619 -25.413 1.00 51.50 98 TRP A O 1
ATOM 782 N N . LEU A 1 99 ? -4.305 16.690 -24.518 1.00 46.91 99 LEU A N 1
ATOM 783 C CA . LEU A 1 99 ? -5.542 16.588 -23.732 1.00 46.91 99 LEU A CA 1
ATOM 784 C C . LEU A 1 99 ? -6.772 16.616 -24.656 1.00 46.91 99 LEU A C 1
ATOM 786 O O . LEU A 1 99 ? -7.646 15.756 -24.551 1.00 46.91 99 LEU A O 1
ATOM 790 N N . GLU A 1 100 ? -6.791 17.524 -25.637 1.00 42.44 100 GLU A N 1
ATOM 791 C CA . GLU A 1 100 ? -7.868 17.605 -26.635 1.00 42.44 100 GLU A CA 1
ATOM 792 C C . GLU A 1 100 ? -7.968 16.354 -27.522 1.00 42.44 100 GLU A C 1
ATOM 794 O O . GLU A 1 100 ? -9.071 15.881 -27.811 1.00 42.44 100 GLU A O 1
ATOM 799 N N . ASN A 1 101 ? -6.836 15.772 -27.927 1.00 43.78 101 ASN A N 1
ATOM 800 C CA . ASN A 1 101 ? -6.838 14.578 -28.779 1.00 43.78 101 ASN A CA 1
ATOM 801 C C . ASN A 1 101 ? -7.126 13.276 -28.018 1.00 43.78 101 ASN A C 1
ATOM 803 O O . ASN A 1 101 ? -7.630 12.321 -28.615 1.00 43.78 101 ASN A O 1
ATOM 807 N N . SER A 1 102 ? -6.861 13.235 -26.709 1.00 46.31 102 SER A N 1
ATOM 808 C CA . SER A 1 102 ? -7.222 12.091 -25.861 1.00 46.31 102 SER A CA 1
ATOM 809 C C . SER A 1 102 ? -8.731 12.037 -25.587 1.00 46.31 102 SER A C 1
ATOM 811 O O . SER A 1 102 ? -9.298 10.950 -25.515 1.00 46.31 102 SER A O 1
ATOM 813 N 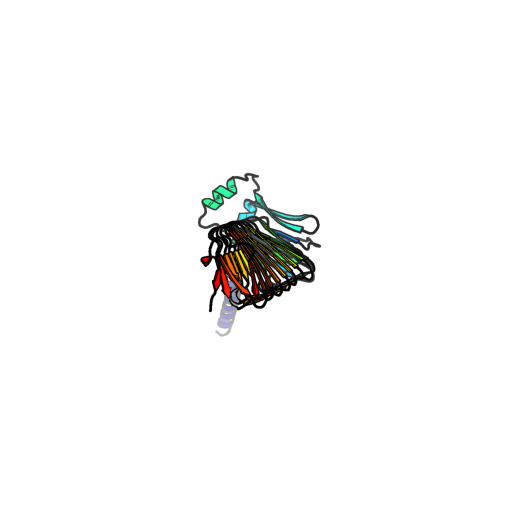N . ILE A 1 103 ? -9.403 13.194 -25.519 1.00 45.00 103 ILE A N 1
ATOM 814 C CA . ILE A 1 103 ? -10.859 13.295 -25.304 1.00 45.00 103 ILE A CA 1
ATOM 815 C C . ILE A 1 103 ? -11.651 12.991 -26.592 1.00 45.00 103 ILE A C 1
ATOM 817 O O . ILE A 1 103 ? -12.725 12.393 -26.535 1.00 45.00 103 ILE A O 1
ATOM 821 N N . LYS A 1 104 ? -11.121 13.342 -27.773 1.00 40.44 104 LYS A N 1
ATOM 822 C CA . LYS A 1 104 ? -11.807 13.137 -29.068 1.00 40.44 104 LYS A CA 1
ATOM 823 C C . LYS A 1 104 ? -11.647 11.729 -29.658 1.00 40.44 104 LYS A C 1
ATOM 825 O O . LYS A 1 104 ? -12.339 11.383 -30.613 1.00 40.44 104 LYS A O 1
ATOM 830 N N . SER A 1 105 ? -10.773 10.887 -29.106 1.00 42.09 105 SER A N 1
ATOM 831 C CA . SER A 1 105 ? -10.432 9.599 -29.711 1.00 42.09 105 SER A CA 1
ATOM 832 C C . SER A 1 105 ? -10.940 8.405 -28.900 1.00 42.09 105 SER A C 1
ATOM 834 O O . SER A 1 105 ? -10.168 7.751 -28.201 1.00 42.09 105 SER A O 1
ATOM 836 N N . LYS A 1 106 ? -12.212 8.029 -29.108 1.00 42.84 106 LYS A N 1
ATOM 837 C CA . LYS A 1 106 ? -12.842 6.803 -28.560 1.00 42.84 106 LYS A CA 1
ATOM 838 C C . LYS A 1 106 ? -12.063 5.491 -28.820 1.00 42.84 106 LYS A C 1
ATOM 840 O O . LYS A 1 106 ? -12.358 4.496 -28.173 1.00 42.84 106 LYS A O 1
ATOM 845 N N . ASN A 1 107 ? -11.056 5.488 -29.709 1.00 44.38 107 ASN A N 1
ATOM 846 C CA . ASN A 1 107 ? -10.301 4.298 -30.134 1.00 44.38 107 ASN A CA 1
ATOM 847 C C . ASN A 1 107 ? -8.761 4.364 -29.951 1.00 44.38 107 ASN A C 1
ATOM 849 O O . ASN A 1 107 ? -8.076 3.446 -30.399 1.00 44.38 107 ASN A O 1
ATOM 853 N N . ASN A 1 108 ? -8.172 5.401 -29.328 1.00 50.69 108 ASN A N 1
ATOM 854 C CA . ASN A 1 108 ? -6.701 5.496 -29.171 1.00 50.69 108 ASN A CA 1
ATOM 855 C C . ASN A 1 108 ? -6.264 5.414 -27.712 1.00 50.69 108 ASN A C 1
ATOM 857 O O . ASN A 1 108 ? -5.830 6.393 -27.113 1.00 50.69 108 ASN A O 1
ATOM 861 N N . ASP A 1 109 ? -6.315 4.208 -27.170 1.00 61.06 109 ASP A N 1
ATOM 862 C CA . ASP A 1 109 ? -5.695 3.910 -25.889 1.00 61.06 109 ASP A CA 1
ATOM 863 C C . ASP A 1 109 ? -4.163 3.860 -26.051 1.00 61.06 109 ASP A C 1
ATOM 865 O O . ASP A 1 109 ? -3.594 2.870 -26.517 1.00 61.06 109 ASP A O 1
ATOM 869 N N . LEU A 1 110 ? -3.491 4.973 -25.742 1.00 57.53 110 LEU A N 1
ATOM 870 C CA . LEU A 1 110 ? -2.029 5.094 -25.797 1.00 57.53 110 LEU A CA 1
ATOM 871 C C . LEU A 1 110 ? -1.324 4.107 -24.854 1.00 57.53 110 LEU A C 1
ATOM 873 O O . LEU A 1 110 ? -0.219 3.674 -25.183 1.00 57.53 110 LEU A O 1
ATOM 877 N N . SER A 1 111 ? -1.969 3.679 -23.759 1.00 55.78 111 SER A N 1
ATOM 878 C CA . SER A 1 111 ? -1.391 2.690 -22.836 1.00 55.78 111 SER A CA 1
ATOM 879 C C . SER A 1 111 ? -1.096 1.360 -23.546 1.00 55.78 111 SER A C 1
ATOM 881 O O . SER A 1 111 ? -0.042 0.755 -23.349 1.00 55.78 111 SER A O 1
ATOM 883 N N . LYS A 1 112 ? -1.948 0.967 -24.505 1.00 64.56 112 LYS A N 1
ATOM 884 C CA . LYS A 1 112 ? -1.755 -0.230 -25.342 1.00 64.56 112 LYS A CA 1
ATOM 885 C C . LYS A 1 112 ? -0.608 -0.093 -26.341 1.00 64.56 112 LYS A C 1
ATOM 887 O O . LYS A 1 112 ? -0.144 -1.107 -26.871 1.00 64.56 112 LYS A O 1
ATOM 892 N N . LYS A 1 113 ? -0.155 1.135 -26.608 1.00 80.00 113 LYS A N 1
ATOM 893 C CA . LYS A 1 113 ? 0.816 1.455 -27.663 1.00 80.00 113 LYS A CA 1
ATOM 894 C C . LYS A 1 113 ? 2.241 1.630 -27.161 1.00 80.00 113 LYS A C 1
ATOM 896 O O . LYS A 1 113 ? 3.132 1.695 -28.001 1.00 80.00 113 LYS A O 1
ATOM 901 N N . ILE A 1 114 ? 2.473 1.712 -25.848 1.00 89.88 114 ILE A N 1
ATOM 902 C CA . ILE A 1 114 ? 3.816 1.854 -25.271 1.00 89.88 114 ILE A CA 1
ATOM 903 C C . ILE A 1 114 ? 4.000 0.823 -24.162 1.00 89.88 114 ILE A C 1
ATOM 905 O O . ILE A 1 114 ? 3.351 0.880 -23.117 1.00 89.88 114 ILE A O 1
ATOM 909 N N . LYS A 1 115 ? 4.925 -0.111 -24.385 1.00 94.56 115 LYS A N 1
ATOM 910 C CA . LYS A 1 115 ? 5.269 -1.165 -23.429 1.00 94.56 115 LYS A CA 1
ATOM 911 C C . LYS A 1 115 ? 6.740 -1.077 -23.059 1.00 94.56 115 LYS A C 1
ATOM 913 O O . LYS A 1 115 ? 7.607 -1.153 -23.930 1.00 94.56 115 LYS A O 1
ATOM 918 N N . PHE A 1 116 ? 7.023 -0.984 -21.770 1.00 96.75 116 PHE A N 1
ATOM 919 C CA . PHE A 1 116 ? 8.368 -1.070 -21.219 1.00 96.75 116 PHE A CA 1
ATOM 920 C C . PHE A 1 116 ? 8.561 -2.452 -20.600 1.00 96.75 116 PHE A C 1
ATOM 922 O O . PHE A 1 116 ? 7.754 -2.891 -19.790 1.00 96.75 116 PHE A O 1
ATOM 929 N N . TYR A 1 117 ? 9.638 -3.134 -20.958 1.00 97.94 117 TYR A N 1
ATOM 930 C CA . TYR A 1 117 ? 10.081 -4.374 -20.336 1.00 97.94 117 TYR A CA 1
ATOM 931 C C . TYR A 1 117 ? 11.391 -4.081 -19.626 1.00 97.94 117 TYR A C 1
ATOM 933 O O . TYR A 1 117 ? 12.387 -3.735 -20.271 1.00 97.94 117 TYR A O 1
ATOM 941 N N . ILE A 1 118 ? 11.370 -4.176 -18.302 1.00 98.19 118 ILE A N 1
ATOM 942 C CA . ILE A 1 118 ? 12.466 -3.718 -17.456 1.00 98.19 118 ILE A CA 1
ATOM 943 C C . ILE A 1 118 ? 12.906 -4.858 -16.553 1.00 98.19 118 ILE A C 1
ATOM 945 O O . ILE A 1 118 ? 12.094 -5.562 -15.955 1.00 98.19 118 ILE A O 1
ATOM 949 N N . THR A 1 119 ? 14.216 -5.055 -16.482 1.00 98.12 119 THR A N 1
ATOM 950 C CA . THR A 1 119 ? 14.850 -5.906 -15.477 1.00 98.12 119 THR A CA 1
ATOM 951 C C . THR A 1 119 ? 15.657 -5.015 -14.547 1.00 98.12 119 THR A C 1
ATOM 953 O O . THR A 1 119 ? 16.395 -4.162 -15.037 1.00 98.12 119 THR A O 1
ATOM 956 N N . MET A 1 120 ? 15.497 -5.198 -13.237 1.00 97.75 120 MET A N 1
ATOM 957 C CA . MET A 1 120 ? 16.220 -4.460 -12.193 1.00 97.75 120 MET A CA 1
ATOM 958 C C . MET A 1 120 ? 16.970 -5.427 -11.283 1.00 97.75 120 MET A C 1
ATOM 960 O O . MET A 1 120 ? 16.457 -6.502 -10.973 1.00 97.75 120 MET A O 1
ATOM 964 N N . LYS A 1 121 ? 18.157 -5.040 -10.811 1.00 97.00 121 LYS A N 1
ATOM 965 C CA . LYS A 1 121 ? 18.864 -5.788 -9.754 1.00 97.00 121 LYS A CA 1
ATOM 966 C C . LYS A 1 121 ? 18.145 -5.728 -8.403 1.00 97.00 121 LYS A C 1
ATOM 968 O O . LYS A 1 121 ? 18.139 -6.712 -7.671 1.00 97.00 121 LYS A O 1
ATOM 973 N N . SER A 1 122 ? 17.543 -4.587 -8.078 1.00 96.62 122 SER A N 1
ATOM 974 C CA . SER A 1 122 ? 16.791 -4.360 -6.841 1.00 96.62 122 SER A CA 1
ATOM 975 C C . SER A 1 122 ? 15.699 -3.316 -7.054 1.00 96.62 122 SER A C 1
ATOM 977 O O . SER A 1 122 ? 15.798 -2.489 -7.960 1.00 96.62 122 SER A O 1
ATOM 979 N N . ILE A 1 123 ? 14.651 -3.352 -6.227 1.00 98.12 123 ILE A N 1
ATOM 980 C CA . ILE A 1 123 ? 13.543 -2.391 -6.268 1.00 98.12 123 ILE A CA 1
ATOM 981 C C . ILE A 1 123 ? 13.371 -1.786 -4.873 1.00 98.12 123 ILE A C 1
ATOM 983 O O . ILE A 1 123 ? 13.008 -2.471 -3.921 1.00 98.12 123 ILE A O 1
ATOM 987 N N . ASN A 1 124 ? 13.608 -0.482 -4.778 1.00 98.19 124 ASN A N 1
ATOM 988 C CA . ASN A 1 124 ? 13.460 0.330 -3.570 1.00 98.19 124 ASN A CA 1
ATOM 989 C C . ASN A 1 124 ? 12.354 1.381 -3.729 1.00 98.19 124 ASN A C 1
ATOM 991 O O . ASN A 1 124 ? 11.975 2.047 -2.765 1.00 98.19 124 ASN A O 1
ATOM 995 N N . GLY A 1 125 ? 11.831 1.567 -4.941 1.00 98.50 125 GLY A N 1
ATOM 996 C CA . GLY A 1 125 ? 10.642 2.378 -5.119 1.00 98.50 125 GLY A CA 1
ATOM 997 C C . GLY A 1 125 ? 10.079 2.384 -6.526 1.00 98.50 125 GLY A C 1
ATOM 998 O O . GLY A 1 125 ? 10.811 2.254 -7.506 1.00 98.50 125 GLY A O 1
ATOM 999 N N . LEU A 1 126 ? 8.767 2.548 -6.601 1.00 98.62 126 LEU A N 1
ATOM 1000 C CA . LEU A 1 126 ? 8.023 2.655 -7.844 1.00 98.62 126 LEU A CA 1
ATOM 1001 C C . LEU A 1 126 ? 7.117 3.871 -7.752 1.00 98.62 126 LEU A C 1
ATOM 1003 O O . LEU A 1 126 ? 6.423 4.081 -6.756 1.00 98.62 126 LEU A O 1
ATOM 1007 N N . GLU A 1 127 ? 7.141 4.665 -8.803 1.00 98.00 127 GLU A N 1
ATOM 1008 C CA . GLU A 1 127 ? 6.348 5.865 -8.919 1.00 98.00 127 GLU A CA 1
ATOM 1009 C C . GLU A 1 127 ? 5.602 5.855 -10.246 1.00 98.00 127 GLU A C 1
ATOM 1011 O O . GLU A 1 127 ? 6.183 5.578 -11.299 1.00 98.00 127 GLU A O 1
ATOM 1016 N N . THR A 1 128 ? 4.311 6.154 -10.190 1.00 94.69 128 THR A N 1
ATOM 1017 C CA . THR A 1 128 ? 3.475 6.346 -11.368 1.00 94.69 128 THR A CA 1
ATOM 1018 C C . THR A 1 128 ? 2.816 7.709 -11.312 1.00 94.69 128 THR A C 1
ATOM 1020 O O . THR A 1 128 ? 2.113 8.074 -10.364 1.00 94.69 128 THR A O 1
ATOM 1023 N N . HIS A 1 129 ? 3.017 8.441 -12.395 1.00 83.69 129 HIS A N 1
ATOM 1024 C CA . HIS A 1 129 ? 2.298 9.657 -12.712 1.00 83.69 1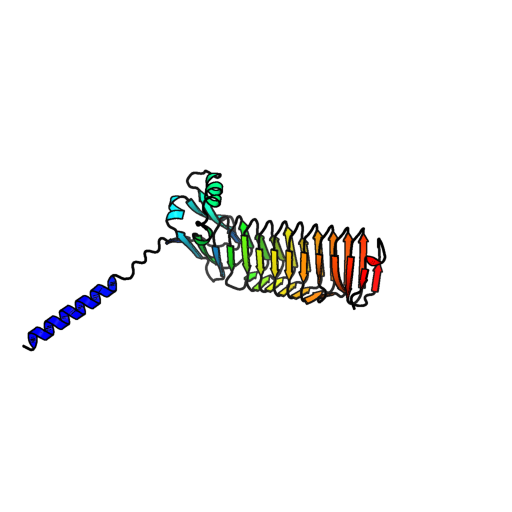29 HIS A CA 1
ATOM 1025 C C . HIS A 1 129 ? 1.385 9.378 -13.906 1.00 83.69 129 HIS A C 1
ATOM 1027 O O . HIS A 1 129 ? 1.641 8.482 -14.715 1.00 83.69 129 HIS A O 1
ATOM 1033 N N . ASN A 1 130 ? 0.324 10.168 -14.044 1.00 85.50 130 ASN A N 1
ATOM 1034 C CA . ASN A 1 130 ? -0.657 10.036 -15.134 1.00 85.50 130 ASN A CA 1
ATOM 1035 C C . ASN A 1 130 ? -1.416 8.693 -15.095 1.00 85.50 130 ASN A C 1
ATOM 1037 O O . ASN A 1 130 ? -1.791 8.230 -14.024 1.00 85.50 130 ASN A O 1
ATOM 1041 N N . SER A 1 131 ? -1.712 8.093 -16.251 1.00 88.19 131 SER A N 1
ATOM 1042 C CA . SER A 1 131 ? -2.489 6.844 -16.354 1.00 88.19 131 SER A CA 1
ATOM 1043 C C . SER A 1 131 ? -1.583 5.647 -16.668 1.00 88.19 131 SER A C 1
ATOM 1045 O O . SER A 1 131 ? -1.888 4.831 -17.533 1.00 88.19 131 SER A O 1
ATOM 1047 N N . GLY A 1 132 ? -0.400 5.613 -16.052 1.00 90.31 132 GLY A N 1
ATOM 1048 C CA . GLY A 1 132 ? 0.577 4.544 -16.240 1.00 90.31 132 GLY A CA 1
ATOM 1049 C C . GLY A 1 132 ? 0.263 3.295 -15.414 1.00 90.31 132 GLY A C 1
ATOM 1050 O O . GLY A 1 132 ? -0.298 3.383 -14.322 1.00 90.31 132 GLY A O 1
ATOM 1051 N N . GLU A 1 133 ? 0.676 2.133 -15.913 1.00 96.25 133 GLU A N 1
ATOM 1052 C CA . GLU A 1 133 ? 0.494 0.847 -15.234 1.00 96.25 133 GLU A CA 1
ATOM 1053 C C . GLU A 1 133 ? 1.838 0.149 -15.026 1.00 96.25 133 GLU A C 1
ATOM 1055 O O . GLU A 1 133 ? 2.649 0.068 -15.951 1.00 96.25 133 GLU A O 1
ATOM 1060 N N . ILE A 1 134 ? 2.076 -0.400 -13.833 1.00 98.38 134 ILE A N 1
ATOM 1061 C CA . ILE A 1 134 ? 3.258 -1.218 -13.539 1.00 98.38 134 ILE A CA 1
ATOM 1062 C C . ILE A 1 134 ? 2.819 -2.605 -13.069 1.00 98.38 134 ILE A C 1
ATOM 1064 O O . ILE A 1 134 ? 2.124 -2.756 -12.066 1.00 98.38 134 ILE A O 1
ATOM 1068 N N . PHE A 1 135 ? 3.300 -3.632 -13.760 1.00 98.50 135 PHE A N 1
ATOM 1069 C CA . PHE A 1 135 ? 3.142 -5.034 -13.399 1.00 98.50 135 PHE A CA 1
ATOM 1070 C C . PHE A 1 135 ? 4.495 -5.601 -12.993 1.00 98.50 135 PHE A C 1
ATOM 1072 O O . PHE A 1 135 ? 5.380 -5.780 -13.837 1.00 98.50 135 PHE A O 1
ATOM 1079 N N . VAL A 1 136 ? 4.661 -5.899 -11.706 1.00 98.56 136 VAL A N 1
ATOM 1080 C CA . VAL A 1 136 ? 5.859 -6.579 -11.216 1.00 98.56 136 VAL A CA 1
ATOM 1081 C C . VAL A 1 136 ? 5.626 -8.085 -11.251 1.00 98.56 136 VAL A C 1
ATOM 1083 O O . VAL A 1 136 ? 4.675 -8.599 -10.674 1.00 98.56 136 VAL A O 1
ATOM 1086 N N . GLN A 1 137 ? 6.488 -8.803 -11.964 1.00 97.75 137 GLN A N 1
ATOM 1087 C CA . GLN A 1 137 ? 6.321 -10.230 -12.252 1.00 97.75 137 GLN A CA 1
ATOM 1088 C C . GLN A 1 137 ? 7.024 -11.136 -11.234 1.00 97.75 137 GLN A C 1
ATOM 1090 O O . GLN A 1 137 ? 6.763 -12.334 -11.188 1.00 97.75 137 GLN A O 1
ATOM 1095 N N . SER A 1 138 ? 7.945 -10.585 -10.443 1.00 96.19 138 SER A N 1
ATOM 1096 C CA . SER A 1 138 ? 8.764 -11.326 -9.478 1.00 96.19 138 SER A CA 1
ATOM 1097 C C . SER A 1 138 ? 8.497 -10.831 -8.055 1.00 96.19 138 SER A C 1
ATOM 1099 O O . SER A 1 138 ? 8.243 -9.637 -7.889 1.00 96.19 138 SER A O 1
ATOM 1101 N N . PRO A 1 139 ? 8.586 -11.697 -7.026 1.00 97.50 139 PRO A N 1
ATOM 1102 C CA . PRO A 1 139 ? 8.603 -11.254 -5.635 1.00 97.50 139 PRO A CA 1
ATOM 1103 C C . PRO A 1 139 ? 9.662 -10.175 -5.407 1.00 97.50 139 PRO A C 1
ATOM 1105 O O . PRO A 1 139 ? 10.749 -10.251 -5.979 1.00 97.50 139 PRO A O 1
ATOM 1108 N N . ILE A 1 140 ? 9.344 -9.183 -4.582 1.00 97.94 140 ILE A N 1
ATOM 1109 C CA . ILE A 1 140 ? 10.273 -8.119 -4.200 1.00 97.94 140 ILE A CA 1
ATOM 1110 C C . ILE A 1 140 ? 10.845 -8.454 -2.831 1.00 97.94 140 ILE A C 1
ATOM 1112 O O . ILE A 1 140 ? 10.091 -8.676 -1.888 1.00 97.94 140 ILE A O 1
ATOM 1116 N N . GLU A 1 141 ? 12.166 -8.411 -2.712 1.00 97.88 141 GLU A N 1
ATOM 1117 C CA . GLU A 1 141 ? 12.858 -8.398 -1.430 1.00 97.88 141 GLU A CA 1
ATOM 1118 C C . GLU A 1 141 ? 13.704 -7.128 -1.332 1.00 97.88 141 GLU A C 1
ATOM 1120 O O . GLU A 1 141 ? 14.493 -6.824 -2.231 1.00 97.88 141 GLU A O 1
ATOM 1125 N N . THR A 1 142 ? 13.496 -6.343 -0.276 1.00 98.00 142 THR A N 1
ATOM 1126 C CA . THR A 1 142 ? 14.185 -5.062 -0.087 1.00 98.00 142 THR A CA 1
ATOM 1127 C C . THR A 1 142 ? 14.205 -4.650 1.382 1.00 98.00 142 THR A C 1
ATOM 1129 O O . THR A 1 142 ? 13.467 -5.185 2.205 1.00 98.00 142 THR A O 1
ATOM 1132 N N . SER A 1 143 ? 15.052 -3.689 1.741 1.00 97.81 143 SER A N 1
ATOM 1133 C CA . SER A 1 143 ? 15.043 -3.111 3.089 1.00 97.81 143 SER A CA 1
ATOM 1134 C C . SER A 1 143 ? 13.974 -2.035 3.230 1.00 97.81 143 SER A C 1
ATOM 1136 O O . SER A 1 143 ? 13.280 -1.999 4.239 1.00 97.81 143 SER A O 1
ATOM 1138 N N . ASN A 1 144 ? 13.851 -1.158 2.233 1.00 98.31 144 ASN A N 1
ATOM 1139 C CA . ASN A 1 144 ? 12.900 -0.053 2.240 1.00 98.31 144 ASN A CA 1
ATOM 1140 C C . ASN A 1 144 ? 12.219 0.047 0.880 1.00 98.31 144 ASN A C 1
ATOM 1142 O O . ASN A 1 144 ? 12.890 -0.019 -0.155 1.00 98.31 144 ASN A O 1
ATOM 1146 N N . LEU A 1 145 ? 10.909 0.274 0.894 1.00 98.75 145 LEU A N 1
ATOM 1147 C CA . LEU A 1 145 ? 10.103 0.376 -0.313 1.00 98.75 145 LEU A CA 1
ATOM 1148 C C . LEU A 1 145 ? 9.247 1.634 -0.282 1.00 98.75 145 LEU A C 1
ATOM 1150 O O . LEU A 1 145 ? 8.452 1.825 0.634 1.00 98.75 145 LEU A O 1
ATOM 1154 N N . ILE A 1 146 ? 9.375 2.460 -1.317 1.00 98.81 146 ILE A N 1
ATOM 1155 C CA . ILE A 1 146 ? 8.547 3.653 -1.506 1.00 98.81 146 ILE A CA 1
ATOM 1156 C C . ILE A 1 146 ? 7.630 3.442 -2.707 1.00 98.81 146 ILE A C 1
ATOM 1158 O O . ILE A 1 146 ? 8.119 3.250 -3.820 1.00 98.81 146 ILE A O 1
ATOM 1162 N N . LEU A 1 147 ? 6.317 3.524 -2.512 1.00 98.75 147 LEU A N 1
ATOM 1163 C CA . LEU A 1 147 ? 5.342 3.474 -3.603 1.00 98.75 147 LEU A CA 1
ATOM 1164 C C . LEU A 1 147 ? 4.584 4.793 -3.672 1.00 98.75 147 LEU A C 1
ATOM 1166 O O . LEU A 1 147 ? 3.965 5.209 -2.693 1.00 98.75 147 LEU A O 1
ATOM 1170 N N . LYS A 1 148 ? 4.630 5.455 -4.825 1.00 98.56 148 LYS A N 1
ATOM 1171 C CA . LYS A 1 148 ? 3.912 6.710 -5.059 1.00 98.56 148 LYS A CA 1
ATOM 1172 C C . LYS A 1 148 ? 3.045 6.573 -6.294 1.00 98.56 148 LYS A C 1
ATOM 1174 O O . LYS A 1 148 ? 3.565 6.409 -7.391 1.00 98.56 148 LYS A O 1
ATOM 1179 N N . LEU A 1 149 ? 1.735 6.622 -6.114 1.00 98.06 149 LEU A N 1
ATOM 1180 C CA . LEU A 1 149 ? 0.790 6.483 -7.210 1.00 98.06 149 LEU A CA 1
ATOM 1181 C C . LEU A 1 149 ? -0.168 7.667 -7.193 1.00 98.06 149 LEU A C 1
ATOM 1183 O O . LEU A 1 149 ? -0.708 8.032 -6.146 1.00 98.06 149 LEU A O 1
ATOM 1187 N N . SER A 1 150 ? -0.389 8.259 -8.358 1.00 94.12 150 SER A N 1
ATOM 1188 C CA . SER A 1 150 ? -1.308 9.383 -8.533 1.00 94.12 150 SER A CA 1
ATOM 1189 C C . SER A 1 150 ? -2.126 9.238 -9.814 1.00 94.12 150 SER A C 1
ATOM 1191 O O . SER A 1 150 ? -1.844 8.382 -10.654 1.00 94.12 150 SER A O 1
ATOM 1193 N N . ASN A 1 151 ? -3.137 10.091 -9.972 1.00 92.19 151 ASN A N 1
ATOM 1194 C CA . ASN A 1 151 ? -4.044 10.108 -11.127 1.00 92.19 151 ASN A CA 1
ATOM 1195 C C . ASN A 1 151 ? -4.732 8.743 -11.332 1.00 92.19 151 ASN A C 1
ATOM 1197 O O . ASN A 1 151 ? -5.144 8.134 -10.352 1.00 92.19 151 ASN A O 1
ATOM 1201 N N . ASN A 1 152 ? -4.878 8.273 -12.572 1.00 92.56 152 ASN A N 1
ATOM 1202 C CA . ASN A 1 152 ? -5.548 7.012 -12.916 1.00 92.56 152 ASN A CA 1
ATOM 1203 C C . ASN A 1 152 ? -4.537 5.866 -13.097 1.00 92.56 152 ASN A C 1
ATOM 1205 O O . ASN A 1 152 ? -4.639 5.088 -14.045 1.00 92.56 152 ASN A O 1
ATOM 1209 N N . SER A 1 153 ? -3.496 5.814 -12.263 1.00 94.62 153 SER A N 1
ATOM 1210 C CA . SER A 1 153 ? -2.418 4.830 -12.398 1.00 94.62 153 SER A CA 1
ATOM 1211 C C . SER A 1 153 ? -2.664 3.554 -11.598 1.00 94.62 153 SER A C 1
ATOM 1213 O O . SER A 1 153 ? -3.447 3.534 -10.645 1.00 94.62 153 SER A O 1
ATOM 1215 N N . SER A 1 154 ? -1.967 2.475 -11.963 1.00 97.75 154 SER A N 1
ATOM 1216 C CA . SER A 1 154 ? -1.997 1.239 -11.183 1.00 97.75 154 SER A CA 1
ATOM 1217 C C . SER A 1 154 ? -0.630 0.586 -11.009 1.00 97.75 154 SER A C 1
ATOM 1219 O O . SER A 1 154 ? 0.221 0.627 -11.899 1.00 97.75 154 SER A O 1
ATOM 1221 N N . ILE A 1 155 ? -0.423 -0.046 -9.851 1.00 98.69 155 ILE A N 1
ATOM 1222 C CA . ILE A 1 155 ? 0.721 -0.930 -9.604 1.00 98.69 155 ILE A CA 1
ATOM 1223 C C . ILE A 1 155 ? 0.212 -2.262 -9.063 1.00 98.69 155 ILE A C 1
ATOM 1225 O O . ILE A 1 155 ? -0.539 -2.307 -8.089 1.00 98.69 155 ILE A O 1
ATOM 1229 N N . ASN A 1 156 ? 0.669 -3.349 -9.680 1.00 98.81 156 ASN A N 1
ATOM 1230 C CA . ASN A 1 156 ? 0.402 -4.716 -9.257 1.00 98.81 156 ASN A CA 1
ATOM 1231 C C . ASN A 1 156 ? 1.709 -5.365 -8.803 1.00 98.81 156 ASN A C 1
ATOM 1233 O O . ASN A 1 156 ? 2.630 -5.558 -9.605 1.00 98.81 156 ASN A O 1
ATOM 1237 N N . LEU A 1 157 ? 1.777 -5.688 -7.515 1.00 98.75 157 LEU A N 1
ATOM 1238 C CA . LEU A 1 157 ? 2.894 -6.370 -6.876 1.00 98.75 157 LEU A CA 1
ATOM 1239 C C . LEU A 1 157 ? 2.454 -7.772 -6.433 1.00 98.75 157 LEU A C 1
ATOM 1241 O O . LEU A 1 157 ? 1.344 -7.924 -5.922 1.00 98.75 157 LEU A O 1
ATOM 1245 N N . PRO A 1 158 ? 3.307 -8.796 -6.582 1.00 98.25 158 PRO A N 1
ATOM 1246 C CA . PRO A 1 158 ? 3.039 -10.124 -6.053 1.00 98.25 158 PRO A CA 1
ATOM 1247 C C . PRO A 1 158 ? 3.335 -10.122 -4.541 1.00 98.25 158 PRO A C 1
ATOM 1249 O O . PRO A 1 158 ? 2.680 -9.420 -3.774 1.00 98.25 158 PRO A O 1
ATOM 1252 N N . THR A 1 159 ? 4.334 -10.878 -4.091 1.00 98.44 159 THR A N 1
ATOM 1253 C CA . THR A 1 159 ? 4.810 -10.845 -2.704 1.00 98.44 159 THR A CA 1
ATOM 1254 C C . THR A 1 159 ? 5.888 -9.779 -2.526 1.00 98.44 159 THR A C 1
ATOM 1256 O O . THR A 1 159 ? 6.802 -9.677 -3.346 1.00 98.44 159 THR A O 1
ATOM 1259 N N . VAL A 1 160 ? 5.807 -9.023 -1.434 1.00 98.75 160 VAL A N 1
ATOM 1260 C CA . VAL A 1 160 ? 6.789 -8.020 -1.014 1.00 98.75 160 VAL A CA 1
ATOM 1261 C C . VAL A 1 160 ? 7.309 -8.371 0.381 1.00 98.75 160 VAL A C 1
ATOM 1263 O O . VAL A 1 160 ? 6.563 -8.331 1.358 1.00 98.75 160 VAL A O 1
ATOM 1266 N N . MET A 1 161 ? 8.603 -8.673 0.469 1.00 98.56 161 MET A N 1
ATOM 1267 C CA . MET A 1 161 ? 9.356 -8.867 1.707 1.00 98.56 161 MET A CA 1
ATOM 1268 C C . MET A 1 161 ? 10.208 -7.623 1.969 1.00 98.56 161 MET A C 1
ATOM 1270 O O . MET A 1 161 ? 11.283 -7.455 1.394 1.00 98.56 161 MET A O 1
ATOM 1274 N N . ASN A 1 162 ? 9.703 -6.718 2.805 1.00 98.25 162 ASN A N 1
ATOM 1275 C CA . ASN A 1 162 ? 10.366 -5.466 3.144 1.00 98.25 162 ASN A CA 1
ATOM 1276 C C . ASN A 1 162 ? 10.929 -5.507 4.574 1.00 98.25 162 ASN A C 1
ATOM 1278 O O . ASN A 1 162 ? 10.187 -5.455 5.546 1.00 98.25 162 ASN A O 1
ATOM 1282 N N . HIS A 1 163 ? 12.244 -5.534 4.749 1.00 98.06 163 HIS A N 1
ATOM 1283 C CA . HIS A 1 163 ? 12.840 -5.776 6.073 1.00 98.06 163 HIS A CA 1
ATOM 1284 C C . HIS A 1 163 ? 12.753 -4.584 7.049 1.00 98.06 163 HIS A C 1
ATOM 1286 O O . HIS A 1 163 ? 12.984 -4.745 8.249 1.00 98.06 163 HIS A O 1
ATOM 1292 N N . GLN A 1 164 ? 12.413 -3.381 6.572 1.00 98.44 164 GLN A N 1
ATOM 1293 C CA . GLN A 1 164 ? 12.275 -2.171 7.392 1.00 98.44 164 GLN A CA 1
ATOM 1294 C C . GLN A 1 164 ? 10.966 -1.426 7.090 1.00 98.44 164 GLN A C 1
ATOM 1296 O O . GLN A 1 164 ? 9.894 -1.889 7.492 1.00 98.44 164 GLN A O 1
ATOM 1301 N N . ILE A 1 165 ? 11.029 -0.280 6.402 1.00 98.62 165 ILE A N 1
ATOM 1302 C CA . ILE A 1 165 ? 9.898 0.639 6.234 1.00 98.62 165 ILE A CA 1
ATOM 1303 C C . ILE A 1 165 ? 9.338 0.546 4.814 1.00 98.62 165 ILE A C 1
ATOM 1305 O O . ILE A 1 165 ? 10.069 0.683 3.835 1.00 98.62 165 ILE A O 1
ATOM 1309 N N . ALA A 1 166 ? 8.031 0.327 4.722 1.00 98.75 166 ALA A N 1
ATOM 1310 C CA . ALA A 1 166 ? 7.248 0.490 3.509 1.00 98.75 166 ALA A CA 1
ATOM 1311 C C . ALA A 1 166 ? 6.477 1.817 3.604 1.00 98.75 166 ALA A C 1
ATOM 1313 O O . ALA A 1 166 ? 5.733 2.020 4.562 1.00 98.75 166 ALA A O 1
ATOM 1314 N N . ASP A 1 167 ? 6.680 2.729 2.654 1.00 98.88 167 ASP A N 1
ATOM 1315 C CA . ASP A 1 167 ? 6.048 4.055 2.621 1.00 98.88 167 ASP A CA 1
ATOM 1316 C C . ASP A 1 167 ? 5.245 4.230 1.331 1.00 98.88 167 ASP A C 1
ATOM 1318 O O . ASP A 1 167 ? 5.806 4.341 0.234 1.00 98.88 167 ASP A O 1
ATOM 1322 N N . PHE A 1 168 ? 3.922 4.188 1.462 1.00 98.81 168 PHE A N 1
ATOM 1323 C CA . PHE A 1 168 ? 2.986 4.175 0.348 1.00 98.81 168 PHE A CA 1
ATOM 1324 C C . PHE A 1 168 ? 2.120 5.431 0.368 1.00 98.81 168 PHE A C 1
ATOM 1326 O O . PHE A 1 168 ? 1.413 5.700 1.339 1.00 98.81 168 PHE A O 1
ATOM 1333 N N . ASN A 1 169 ? 2.127 6.165 -0.740 1.00 98.69 169 ASN A N 1
ATOM 1334 C CA . ASN A 1 169 ? 1.304 7.349 -0.942 1.00 98.69 169 ASN A CA 1
ATOM 1335 C C . ASN A 1 169 ? 0.479 7.193 -2.220 1.00 98.69 169 ASN A C 1
ATOM 1337 O O . ASN A 1 169 ? 1.027 7.208 -3.325 1.00 98.69 169 ASN A O 1
ATOM 1341 N N . ILE A 1 170 ? -0.828 7.016 -2.044 1.00 98.50 170 ILE A N 1
ATOM 1342 C CA . ILE A 1 170 ? -1.786 6.700 -3.101 1.00 98.50 170 ILE A CA 1
ATOM 1343 C C . ILE A 1 170 ? -2.817 7.822 -3.159 1.00 98.50 170 ILE A C 1
ATOM 1345 O O . ILE A 1 170 ? -3.486 8.102 -2.167 1.00 98.50 170 ILE A O 1
ATOM 1349 N N . ALA A 1 171 ? -2.947 8.475 -4.306 1.00 96.00 171 ALA A N 1
ATOM 1350 C CA . ALA A 1 171 ? -3.825 9.628 -4.466 1.00 96.00 171 ALA A CA 1
ATOM 1351 C C . ALA A 1 171 ? -4.659 9.545 -5.748 1.00 96.00 171 ALA A C 1
ATOM 1353 O O . ALA A 1 171 ? -4.347 8.795 -6.672 1.00 96.00 171 ALA A O 1
ATOM 1354 N N . ASN A 1 172 ? -5.687 10.391 -5.816 1.00 95.38 172 ASN A N 1
ATOM 1355 C CA . ASN A 1 172 ? -6.647 10.478 -6.923 1.00 95.38 172 ASN A CA 1
ATOM 1356 C C . ASN A 1 172 ? -7.363 9.143 -7.120 1.00 95.38 172 ASN A C 1
ATOM 1358 O O . ASN A 1 172 ? -7.891 8.633 -6.145 1.00 95.38 172 ASN A O 1
ATOM 1362 N N . ASP A 1 173 ? -7.403 8.581 -8.320 1.00 96.31 173 ASP A N 1
ATOM 1363 C CA . ASP A 1 173 ? -8.102 7.327 -8.618 1.00 96.31 173 ASP A CA 1
ATOM 1364 C C . ASP A 1 173 ? -7.124 6.145 -8.748 1.00 96.31 173 ASP A C 1
ATOM 1366 O O . ASP A 1 173 ? -7.433 5.123 -9.366 1.00 96.31 173 ASP A O 1
ATOM 1370 N N . ALA A 1 174 ? -5.924 6.280 -8.173 1.00 97.88 174 ALA A N 1
ATOM 1371 C CA . ALA A 1 174 ? -4.868 5.297 -8.325 1.00 97.88 174 ALA A CA 1
ATOM 1372 C C . ALA A 1 174 ? -5.145 4.005 -7.545 1.00 97.88 174 ALA A C 1
ATOM 1374 O O . ALA A 1 174 ? -5.714 4.020 -6.448 1.00 97.88 174 ALA A O 1
ATOM 1375 N N . VAL A 1 175 ? -4.689 2.879 -8.098 1.00 98.62 175 VAL A N 1
ATOM 1376 C CA . VAL A 1 175 ? -4.926 1.543 -7.541 1.00 98.62 175 VAL A CA 1
ATOM 1377 C C . VAL A 1 175 ? -3.612 0.815 -7.277 1.00 98.62 175 VAL A C 1
ATOM 1379 O O . VAL A 1 175 ? -2.840 0.530 -8.190 1.00 98.62 175 VAL A O 1
ATOM 1382 N N . LEU A 1 176 ? -3.388 0.446 -6.021 1.00 98.88 176 LEU A N 1
ATOM 1383 C CA . LEU A 1 176 ? -2.290 -0.419 -5.607 1.00 98.88 176 LEU A CA 1
ATOM 1384 C C . LEU A 1 176 ? -2.837 -1.792 -5.219 1.00 98.88 176 LEU A C 1
ATOM 1386 O O . LEU A 1 176 ? -3.629 -1.907 -4.284 1.00 98.88 176 LEU A O 1
ATOM 1390 N N . ASN A 1 177 ? -2.374 -2.833 -5.903 1.00 98.88 177 ASN A N 1
ATOM 1391 C CA . ASN A 1 177 ? -2.649 -4.219 -5.545 1.00 98.88 177 ASN A CA 1
ATOM 1392 C C . ASN A 1 177 ? -1.348 -4.892 -5.115 1.00 98.88 177 ASN A C 1
ATOM 1394 O O . ASN A 1 177 ? -0.365 -4.880 -5.858 1.00 98.88 177 ASN A O 1
ATOM 1398 N N . ILE A 1 178 ? -1.351 -5.495 -3.932 1.00 98.88 178 ILE A N 1
ATOM 1399 C CA . ILE A 1 178 ? -0.244 -6.299 -3.421 1.00 98.88 178 ILE A CA 1
ATOM 1400 C C . ILE A 1 178 ? -0.799 -7.668 -3.048 1.00 98.88 178 ILE A C 1
ATOM 1402 O O . ILE A 1 178 ? -1.774 -7.754 -2.305 1.00 98.88 178 ILE A O 1
ATOM 1406 N N . GLY A 1 179 ? -0.174 -8.735 -3.543 1.00 98.81 179 GLY A N 1
ATOM 1407 C CA . GLY A 1 179 ? -0.494 -10.097 -3.125 1.00 98.81 179 GLY A CA 1
ATOM 1408 C C . GLY A 1 179 ? -0.288 -10.249 -1.622 1.00 98.81 179 GLY A C 1
ATOM 1409 O O . GLY A 1 179 ? -1.257 -10.298 -0.876 1.00 98.81 179 GLY A O 1
ATOM 1410 N N . ASN A 1 180 ? 0.968 -10.234 -1.176 1.00 98.69 180 ASN A N 1
ATOM 1411 C CA . ASN A 1 180 ? 1.328 -10.326 0.242 1.00 98.69 180 ASN A CA 1
ATOM 1412 C C . ASN A 1 180 ? 2.381 -9.277 0.598 1.00 98.69 180 ASN A C 1
ATOM 1414 O O . ASN A 1 180 ? 3.307 -9.044 -0.179 1.00 98.69 180 ASN A O 1
ATOM 1418 N N . LEU A 1 181 ? 2.271 -8.681 1.781 1.00 98.81 181 LEU A N 1
ATOM 1419 C CA . LEU A 1 181 ? 3.200 -7.682 2.292 1.00 98.81 181 LEU A CA 1
ATOM 1420 C C . LEU A 1 181 ? 3.698 -8.071 3.683 1.00 98.81 181 LEU A C 1
ATOM 1422 O O . LEU A 1 181 ? 2.935 -8.112 4.649 1.00 98.81 181 LEU A O 1
ATOM 1426 N N . HIS A 1 182 ? 5.005 -8.285 3.786 1.00 98.81 182 HIS A N 1
ATOM 1427 C CA . HIS A 1 182 ? 5.713 -8.346 5.053 1.00 98.81 182 HIS A CA 1
ATOM 1428 C C . HIS A 1 182 ? 6.545 -7.076 5.230 1.00 98.81 182 HIS A C 1
ATOM 1430 O O . HIS A 1 182 ? 7.340 -6.733 4.353 1.00 98.81 182 HIS A O 1
ATOM 1436 N N . SER A 1 183 ? 6.377 -6.381 6.355 1.00 98.56 183 SER A N 1
ATOM 1437 C CA . SER A 1 183 ? 7.193 -5.212 6.691 1.00 98.56 183 SER A CA 1
ATOM 1438 C C . SER A 1 183 ? 7.472 -5.083 8.178 1.00 98.56 183 SER A C 1
ATOM 1440 O O . SER A 1 183 ? 6.635 -5.451 8.992 1.00 98.56 183 SER A O 1
ATOM 1442 N N . LYS A 1 184 ? 8.577 -4.454 8.590 1.00 98.62 184 LYS A N 1
ATOM 1443 C CA . LYS A 1 184 ? 8.694 -4.029 9.996 1.00 98.62 184 LYS A CA 1
ATOM 1444 C C . LYS A 1 184 ? 7.712 -2.896 10.305 1.00 98.62 184 LYS A C 1
ATOM 1446 O O . LYS A 1 184 ? 7.025 -2.934 11.319 1.00 98.62 184 LYS A O 1
ATOM 1451 N N . SER A 1 185 ? 7.618 -1.910 9.418 1.00 98.75 185 SER A N 1
ATOM 1452 C CA . SER A 1 185 ? 6.670 -0.804 9.544 1.00 98.75 185 SER A CA 1
ATOM 1453 C C . SER A 1 185 ? 6.059 -0.456 8.194 1.00 98.75 185 SER A C 1
ATOM 1455 O O . SER A 1 185 ? 6.782 -0.354 7.203 1.00 98.75 185 SER A O 1
ATOM 1457 N N . LEU A 1 186 ? 4.746 -0.258 8.166 1.00 98.88 186 LEU A N 1
ATOM 1458 C CA . LEU A 1 186 ? 4.007 0.262 7.022 1.00 98.88 186 LEU A CA 1
ATOM 1459 C C . LEU A 1 186 ? 3.471 1.656 7.353 1.00 98.88 186 LEU A C 1
ATOM 1461 O O . LEU A 1 186 ? 2.677 1.810 8.280 1.00 98.88 186 LEU A O 1
ATOM 1465 N N . ASN A 1 187 ? 3.853 2.647 6.552 1.00 98.88 187 ASN A N 1
ATOM 1466 C CA . ASN A 1 187 ? 3.218 3.955 6.495 1.00 98.88 187 ASN A CA 1
ATOM 1467 C C . ASN A 1 187 ? 2.393 4.026 5.210 1.00 98.88 187 ASN A C 1
ATOM 1469 O O . ASN A 1 187 ? 2.936 3.943 4.113 1.00 98.88 187 ASN A O 1
ATOM 1473 N N . LEU A 1 188 ? 1.083 4.169 5.349 1.00 98.88 188 LEU A N 1
ATOM 1474 C CA . LEU A 1 188 ? 0.155 4.233 4.235 1.00 98.88 188 LEU A CA 1
ATOM 1475 C C . LEU A 1 188 ? -0.645 5.531 4.295 1.00 98.88 188 LEU A C 1
ATOM 1477 O O . LEU A 1 188 ? -1.342 5.802 5.274 1.00 98.88 188 LEU A O 1
ATOM 1481 N N . LYS A 1 189 ? -0.600 6.299 3.213 1.00 98.88 189 LYS A N 1
ATOM 1482 C CA . LYS A 1 189 ? -1.490 7.426 2.960 1.00 98.88 189 LYS A CA 1
ATOM 1483 C C . LYS A 1 189 ? -2.336 7.128 1.727 1.00 98.88 189 LYS A C 1
ATOM 1485 O O . LYS A 1 189 ? -1.786 6.824 0.670 1.00 98.88 189 LYS A O 1
ATOM 1490 N N . VAL A 1 190 ? -3.655 7.236 1.866 1.00 98.69 190 VAL A N 1
ATOM 1491 C CA . VAL A 1 190 ? -4.603 7.128 0.751 1.00 98.69 190 VAL A CA 1
ATOM 1492 C C . VAL A 1 190 ? -5.498 8.357 0.738 1.00 98.69 190 VAL A C 1
ATOM 1494 O O . VAL A 1 190 ? -6.173 8.646 1.723 1.00 98.69 190 VAL A O 1
ATOM 1497 N N . ASP A 1 191 ? -5.511 9.074 -0.375 1.00 96.19 191 ASP A N 1
ATOM 1498 C CA . ASP A 1 191 ? -6.296 10.294 -0.535 1.00 96.19 191 ASP A CA 1
ATOM 1499 C C . ASP A 1 191 ? -7.192 10.234 -1.779 1.00 96.19 191 ASP A C 1
ATOM 1501 O O . ASP A 1 191 ? -6.995 9.411 -2.677 1.00 96.19 191 ASP A O 1
ATOM 1505 N N . ASN A 1 192 ? -8.176 11.129 -1.835 1.00 96.25 192 ASN A N 1
ATOM 1506 C CA . ASN A 1 192 ? -9.206 11.198 -2.871 1.00 96.25 192 ASN A CA 1
ATOM 1507 C C . ASN A 1 192 ? -9.930 9.858 -3.032 1.00 96.25 192 ASN A C 1
ATOM 1509 O O . ASN A 1 192 ? -10.563 9.430 -2.078 1.00 96.25 192 ASN A O 1
ATOM 1513 N N . ASN A 1 193 ? -9.864 9.207 -4.189 1.00 97.12 193 ASN A N 1
ATOM 1514 C CA . ASN A 1 193 ? -10.531 7.933 -4.469 1.00 97.12 193 ASN A CA 1
ATOM 1515 C C . ASN A 1 193 ? -9.540 6.757 -4.511 1.00 97.12 193 ASN A C 1
ATOM 1517 O O . ASN A 1 193 ? -9.865 5.704 -5.069 1.00 97.12 193 ASN A O 1
ATOM 1521 N N . GLY A 1 194 ? -8.329 6.938 -3.968 1.00 98.19 194 GLY A N 1
ATOM 1522 C CA . GLY A 1 194 ? -7.253 5.965 -4.080 1.00 98.19 194 GLY A CA 1
ATOM 1523 C C . GLY A 1 194 ? -7.656 4.636 -3.453 1.00 98.19 194 GLY A C 1
ATOM 1524 O O . GLY A 1 194 ? -8.389 4.600 -2.459 1.00 98.19 194 GLY A O 1
ATOM 1525 N N . LYS A 1 195 ? -7.191 3.529 -4.029 1.00 98.75 195 LYS A N 1
ATOM 1526 C CA . LYS A 1 195 ? -7.541 2.182 -3.565 1.00 98.75 195 LYS A CA 1
ATOM 1527 C C . LYS A 1 195 ? -6.295 1.360 -3.326 1.00 98.75 195 LYS A C 1
ATOM 1529 O O . LYS A 1 195 ? -5.421 1.275 -4.185 1.00 98.75 195 LYS A O 1
ATOM 1534 N N . VAL A 1 196 ? -6.252 0.710 -2.173 1.00 98.94 196 VAL A N 1
ATOM 1535 C CA . VAL A 1 196 ? -5.190 -0.224 -1.812 1.00 98.94 196 VAL A CA 1
ATOM 1536 C C . VAL A 1 196 ? -5.806 -1.556 -1.444 1.00 98.94 196 VAL A C 1
ATOM 1538 O O . VAL A 1 196 ? -6.634 -1.626 -0.538 1.00 98.94 196 VAL A O 1
ATOM 1541 N N . ASN A 1 197 ? -5.388 -2.606 -2.139 1.00 98.94 197 ASN A N 1
ATOM 1542 C CA . ASN A 1 197 ? -5.758 -3.980 -1.842 1.00 98.94 197 ASN A CA 1
ATOM 1543 C C . ASN A 1 197 ? -4.496 -4.753 -1.467 1.00 98.94 197 ASN A C 1
ATOM 1545 O O . ASN A 1 197 ? -3.528 -4.775 -2.230 1.00 98.94 197 ASN A O 1
ATOM 1549 N N . VAL A 1 198 ? -4.519 -5.391 -0.303 1.00 98.88 198 VAL A N 1
ATOM 1550 C CA . VAL A 1 198 ? -3.462 -6.289 0.165 1.00 98.88 198 VAL A CA 1
ATOM 1551 C C . VAL A 1 198 ? -4.102 -7.626 0.518 1.00 98.88 198 VAL A C 1
ATOM 1553 O O . VAL A 1 198 ? -5.135 -7.644 1.186 1.00 98.88 198 VAL A O 1
ATOM 1556 N N . GLY A 1 199 ? -3.521 -8.742 0.083 1.00 98.81 199 GLY A N 1
ATOM 1557 C CA . GLY A 1 199 ? -3.922 -10.062 0.569 1.00 98.81 199 GLY A CA 1
ATOM 1558 C C . GLY A 1 199 ? -3.544 -10.214 2.040 1.00 98.81 199 GLY A C 1
ATOM 1559 O O . GLY A 1 199 ? -4.296 -9.792 2.922 1.00 98.81 199 GLY A O 1
ATOM 1560 N N . ASP A 1 200 ? -2.363 -10.762 2.311 1.00 98.75 200 ASP A N 1
ATOM 1561 C CA . ASP A 1 200 ? -1.863 -10.872 3.681 1.00 98.75 200 ASP A CA 1
ATOM 1562 C C . ASP A 1 200 ? -0.905 -9.725 4.017 1.00 98.75 200 ASP A C 1
ATOM 1564 O O . ASP A 1 200 ? 0.092 -9.497 3.330 1.00 98.75 200 ASP A O 1
ATOM 1568 N N . LEU A 1 201 ? -1.196 -9.010 5.103 1.00 98.88 201 LEU A N 1
ATOM 1569 C CA . LEU A 1 201 ? -0.367 -7.953 5.668 1.00 98.88 201 LEU A CA 1
ATOM 1570 C C . LEU A 1 201 ? 0.174 -8.391 7.031 1.00 98.88 201 LEU A C 1
ATOM 1572 O O . LEU A 1 201 ? -0.557 -8.462 8.021 1.00 98.88 201 LEU A O 1
ATOM 1576 N N . SER A 1 202 ? 1.479 -8.6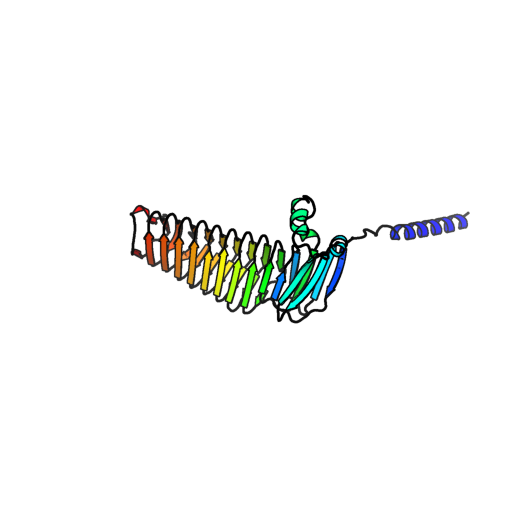36 7.093 1.00 98.81 202 SER A N 1
ATOM 1577 C CA . SER A 1 202 ? 2.204 -8.905 8.334 1.00 98.81 202 SER A CA 1
ATOM 1578 C C . SER A 1 202 ? 3.147 -7.749 8.630 1.00 98.81 202 SER A C 1
ATOM 1580 O O . SER A 1 202 ? 4.142 -7.570 7.927 1.00 98.81 202 SER A O 1
ATOM 1582 N N . SER A 1 203 ? 2.884 -6.985 9.690 1.00 98.69 203 SER A N 1
ATOM 1583 C CA . SER A 1 203 ? 3.803 -5.920 10.090 1.00 98.69 203 SER A CA 1
ATOM 1584 C C . SER A 1 203 ? 3.792 -5.611 11.573 1.00 98.69 203 SER A C 1
ATOM 1586 O O . SER A 1 203 ? 2.728 -5.540 12.175 1.00 98.69 203 SER A O 1
ATOM 1588 N N . ASP A 1 204 ? 4.957 -5.360 12.177 1.00 98.81 204 ASP A N 1
ATOM 1589 C CA . ASP A 1 204 ? 5.009 -4.954 13.586 1.00 98.81 204 ASP A CA 1
ATOM 1590 C C . ASP A 1 204 ? 4.189 -3.678 13.812 1.00 98.81 204 ASP A C 1
ATOM 1592 O O . ASP A 1 204 ? 3.415 -3.607 14.771 1.00 98.81 204 ASP A O 1
ATOM 1596 N N . GLN A 1 205 ? 4.311 -2.703 12.907 1.00 98.81 205 GLN A N 1
ATOM 1597 C CA . GLN A 1 205 ? 3.601 -1.432 12.989 1.00 98.81 205 GLN A CA 1
ATOM 1598 C C . GLN A 1 205 ? 2.905 -1.085 11.675 1.00 98.81 205 GLN A C 1
ATOM 1600 O O . GLN A 1 205 ? 3.533 -1.056 10.623 1.00 98.81 205 GLN A O 1
ATOM 1605 N N . VAL A 1 206 ? 1.621 -0.742 11.742 1.00 98.94 206 VAL A N 1
ATOM 1606 C CA . VAL A 1 206 ? 0.873 -0.199 10.602 1.00 98.94 206 VAL A CA 1
ATOM 1607 C C . VAL A 1 206 ? 0.344 1.174 10.974 1.00 98.94 206 VAL A C 1
ATOM 1609 O O . VAL A 1 206 ? -0.379 1.317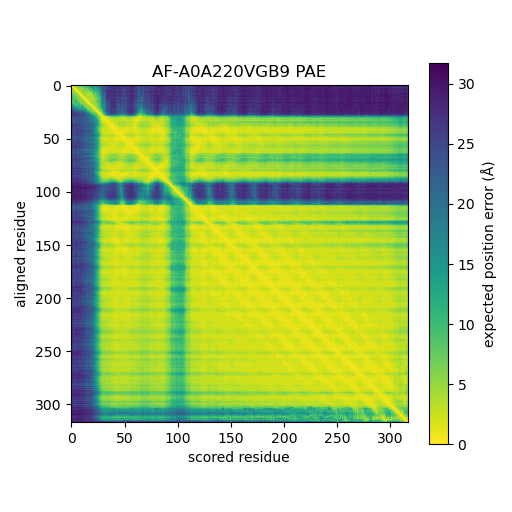 11.956 1.00 98.94 206 VAL A O 1
ATOM 1612 N N . LYS A 1 207 ? 0.680 2.186 10.181 1.00 98.94 207 LYS A N 1
ATOM 1613 C CA . LYS A 1 207 ? 0.100 3.526 10.242 1.00 98.94 207 LYS A CA 1
ATOM 1614 C C . LYS A 1 207 ? -0.630 3.778 8.938 1.00 98.94 207 LYS A C 1
ATOM 1616 O O . LYS A 1 207 ? -0.013 3.751 7.879 1.00 98.94 207 LYS A O 1
ATOM 1621 N N . SER A 1 208 ? -1.929 4.024 9.013 1.00 98.69 208 SER A N 1
ATOM 1622 C CA . SER A 1 208 ? -2.755 4.304 7.842 1.00 98.69 208 SER A CA 1
ATOM 1623 C C . SER A 1 208 ? -3.543 5.594 8.031 1.00 98.69 208 SER A C 1
ATOM 1625 O O . SER A 1 208 ? -4.181 5.804 9.063 1.00 98.69 208 SER A O 1
ATOM 1627 N N . PHE A 1 209 ? -3.466 6.463 7.032 1.00 98.81 209 PHE A N 1
ATOM 1628 C CA . PHE A 1 209 ? -4.162 7.740 6.976 1.00 98.81 209 PHE A CA 1
ATOM 1629 C C . PHE A 1 209 ? -4.987 7.762 5.700 1.00 98.81 209 PHE A C 1
ATOM 1631 O O . PHE A 1 209 ? -4.427 7.760 4.602 1.00 98.81 209 PHE A O 1
ATOM 1638 N N . LEU A 1 210 ? -6.306 7.741 5.850 1.00 98.69 210 LEU A N 1
ATOM 1639 C CA . LEU A 1 210 ? -7.235 7.773 4.735 1.00 98.69 210 LEU A CA 1
ATOM 1640 C C . LEU A 1 210 ? -8.113 9.020 4.817 1.00 98.69 210 LEU A C 1
ATOM 1642 O O . LEU A 1 210 ? -8.652 9.352 5.876 1.00 98.69 210 LEU A O 1
ATOM 1646 N N . SER A 1 211 ? -8.273 9.700 3.688 1.00 97.25 211 SER A N 1
ATOM 1647 C CA . SER A 1 211 ? -9.116 10.889 3.550 1.00 97.25 211 SER A CA 1
ATOM 1648 C C . SER A 1 211 ? -10.017 10.807 2.322 1.00 97.25 211 SER A C 1
ATOM 1650 O O . SER A 1 211 ? -9.867 9.940 1.463 1.00 97.25 211 SER A O 1
ATOM 1652 N N . ASN A 1 212 ? -10.990 11.718 2.261 1.00 96.75 212 ASN A N 1
ATOM 1653 C CA . ASN A 1 212 ? -11.950 11.841 1.164 1.00 96.75 212 ASN A CA 1
ATOM 1654 C C . ASN A 1 212 ? -12.756 10.559 0.932 1.00 96.75 212 ASN A C 1
ATOM 1656 O O . ASN A 1 212 ? -13.640 10.287 1.736 1.00 96.75 212 ASN A O 1
ATOM 1660 N N . ALA A 1 213 ? -12.493 9.790 -0.114 1.00 97.19 213 ALA A N 1
ATOM 1661 C CA . ALA A 1 213 ? -13.150 8.516 -0.411 1.00 97.19 213 ALA A CA 1
ATOM 1662 C C . ALA A 1 213 ? -12.130 7.371 -0.574 1.00 97.19 213 ALA A C 1
ATOM 1664 O O . ALA A 1 213 ? -12.416 6.365 -1.226 1.00 97.19 213 ALA A O 1
ATOM 1665 N N . GLY A 1 214 ? -10.939 7.523 0.019 1.00 98.12 214 GLY A N 1
ATOM 1666 C CA . GLY A 1 214 ? -9.869 6.541 -0.064 1.00 98.12 214 GLY A CA 1
ATOM 1667 C C . GLY A 1 214 ? -10.283 5.207 0.550 1.00 98.12 214 GLY A C 1
ATOM 1668 O O . GLY A 1 214 ? -11.017 5.162 1.543 1.00 98.12 214 GLY A O 1
ATOM 1669 N N . GLN A 1 215 ? -9.798 4.116 -0.034 1.00 98.75 215 GLN A N 1
ATOM 1670 C CA . GLN A 1 215 ? -10.158 2.765 0.369 1.00 98.75 215 GLN A CA 1
ATOM 1671 C C . GLN A 1 215 ? -8.926 1.904 0.639 1.00 98.75 215 GLN A C 1
ATOM 1673 O O . GLN A 1 215 ? -8.017 1.815 -0.186 1.00 98.75 215 GLN A O 1
ATOM 1678 N N . LEU A 1 216 ? -8.948 1.197 1.766 1.00 98.88 216 LEU A N 1
ATOM 1679 C CA . LEU A 1 216 ? -8.012 0.123 2.081 1.00 98.88 216 LEU A CA 1
ATOM 1680 C C . LEU A 1 216 ? -8.783 -1.181 2.286 1.00 98.88 216 LEU A C 1
ATOM 1682 O O . LEU A 1 216 ? -9.717 -1.238 3.088 1.00 98.88 216 LEU A O 1
ATOM 1686 N N . LYS A 1 217 ? -8.367 -2.234 1.588 1.00 98.94 217 LYS A N 1
ATOM 1687 C CA . LYS A 1 217 ? -8.816 -3.607 1.809 1.00 98.94 217 LYS A CA 1
ATOM 1688 C C . LYS A 1 217 ? -7.625 -4.489 2.149 1.00 98.94 217 LYS A C 1
ATOM 1690 O O . LYS A 1 217 ? -6.622 -4.472 1.438 1.00 98.94 217 LYS A O 1
ATOM 1695 N N . VAL A 1 218 ? -7.760 -5.257 3.221 1.00 98.88 218 VAL A N 1
ATOM 1696 C CA . VAL A 1 218 ? -6.771 -6.241 3.665 1.00 98.88 218 VAL A CA 1
ATOM 1697 C C . VAL A 1 218 ? -7.488 -7.557 3.949 1.00 98.88 218 VAL A C 1
ATOM 1699 O O . VAL A 1 218 ? -8.462 -7.561 4.706 1.00 98.88 218 VAL A O 1
ATOM 1702 N N . ASN A 1 219 ? -7.029 -8.671 3.375 1.00 98.81 219 ASN A N 1
ATOM 1703 C CA . ASN A 1 219 ? -7.645 -9.972 3.655 1.00 98.81 219 ASN A CA 1
ATOM 1704 C C . ASN A 1 219 ? -7.253 -10.460 5.056 1.00 98.81 219 ASN A C 1
ATOM 1706 O O . ASN A 1 219 ? -8.128 -10.744 5.874 1.00 98.81 219 AS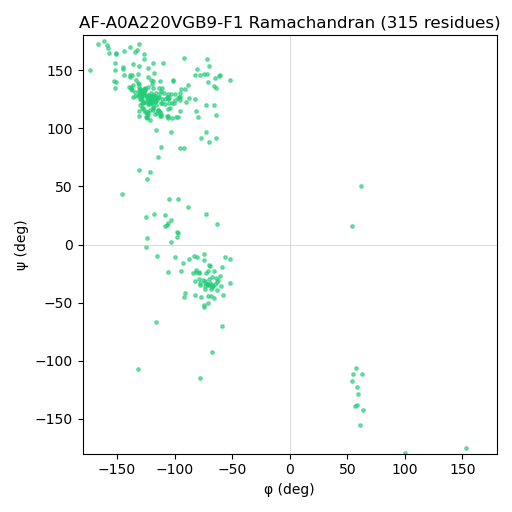N A O 1
ATOM 1710 N N . THR A 1 220 ? -5.956 -10.485 5.367 1.00 98.81 220 THR A N 1
ATOM 1711 C CA . THR A 1 220 ? -5.462 -10.886 6.693 1.00 98.81 220 THR A CA 1
ATOM 1712 C C . THR A 1 220 ? -4.490 -9.855 7.241 1.00 98.81 220 THR A C 1
ATOM 1714 O O . THR A 1 220 ? -3.486 -9.559 6.600 1.00 98.81 220 THR A O 1
ATOM 1717 N N . LEU A 1 221 ? -4.741 -9.330 8.442 1.00 98.81 221 LEU A N 1
ATOM 1718 C CA . LEU A 1 221 ? -3.826 -8.411 9.126 1.00 98.81 221 LEU A CA 1
ATOM 1719 C C . LEU A 1 221 ? -3.262 -9.027 10.408 1.00 98.81 221 LEU A C 1
ATOM 1721 O O . LEU A 1 221 ? -3.991 -9.236 11.375 1.00 98.81 221 LEU A O 1
ATOM 1725 N N . ASN A 1 222 ? -1.950 -9.241 10.455 1.00 98.81 222 ASN A N 1
ATOM 1726 C CA . ASN A 1 222 ? -1.242 -9.614 11.678 1.00 98.81 222 ASN A CA 1
ATOM 1727 C C . ASN A 1 222 ? -0.277 -8.495 12.069 1.00 98.81 222 ASN A C 1
ATOM 1729 O O . ASN A 1 222 ? 0.658 -8.182 11.328 1.00 98.81 222 ASN A O 1
ATOM 1733 N N . SER A 1 223 ? -0.512 -7.868 13.224 1.00 98.75 223 SER A N 1
ATOM 1734 C CA . SER A 1 223 ? 0.296 -6.729 13.653 1.00 98.75 223 SER A CA 1
ATOM 1735 C C . SER A 1 223 ? 0.377 -6.565 15.167 1.00 98.75 223 SER A C 1
ATOM 1737 O O . SER A 1 223 ? -0.549 -6.896 15.907 1.00 98.75 223 SER A O 1
ATOM 1739 N N . LYS A 1 224 ? 1.495 -6.020 15.661 1.00 98.81 224 LYS A N 1
ATOM 1740 C CA . LYS A 1 224 ? 1.616 -5.667 17.083 1.00 98.81 224 LYS A CA 1
ATOM 1741 C C . LYS A 1 224 ? 0.862 -4.372 17.363 1.00 98.81 224 LYS A C 1
ATOM 1743 O O . LYS A 1 224 ? 0.125 -4.297 18.344 1.00 98.81 224 LYS A O 1
ATOM 1748 N N . THR A 1 225 ? 1.035 -3.364 16.511 1.00 98.81 225 THR A N 1
ATOM 1749 C CA . THR A 1 225 ? 0.412 -2.050 16.686 1.00 98.81 225 THR A CA 1
ATOM 1750 C C . THR A 1 225 ? -0.165 -1.524 15.380 1.00 98.81 225 THR A C 1
ATOM 1752 O O . THR A 1 225 ? 0.562 -1.381 14.398 1.00 98.81 225 THR A O 1
ATOM 1755 N N . VAL A 1 226 ? -1.440 -1.147 15.393 1.00 98.88 226 VAL A N 1
ATOM 1756 C CA . VAL A 1 226 ? -2.119 -0.527 14.250 1.00 98.88 226 VAL A CA 1
ATOM 1757 C C . VAL A 1 226 ? -2.631 0.848 14.653 1.00 98.88 226 VAL A C 1
ATOM 1759 O O . VAL A 1 226 ? -3.352 0.980 15.635 1.00 98.88 226 VAL A O 1
ATOM 1762 N N . PHE A 1 227 ? -2.272 1.872 13.891 1.00 98.88 227 PHE A N 1
ATOM 1763 C CA . PHE A 1 227 ? -2.810 3.221 13.985 1.00 98.88 227 PHE A CA 1
ATOM 1764 C C . PHE A 1 227 ? -3.551 3.548 12.689 1.00 98.88 227 PHE A C 1
ATOM 1766 O O . PHE A 1 227 ? -2.986 3.463 11.597 1.00 98.88 227 PHE A O 1
ATOM 1773 N N . THR A 1 228 ? -4.819 3.923 12.810 1.00 98.62 228 THR A N 1
ATOM 1774 C CA . THR A 1 228 ? -5.695 4.243 11.677 1.00 98.62 228 THR A CA 1
ATOM 1775 C C . THR A 1 228 ? -6.345 5.602 11.908 1.00 98.62 228 THR A C 1
ATOM 1777 O O . THR A 1 228 ? -6.928 5.839 12.966 1.00 98.62 228 THR A O 1
ATOM 1780 N N . SER A 1 229 ? -6.231 6.491 10.923 1.00 98.62 229 SER A N 1
ATOM 1781 C CA . SER A 1 229 ? -6.946 7.766 10.867 1.00 98.62 229 SER A CA 1
ATOM 1782 C C . SER A 1 229 ? -7.827 7.768 9.625 1.00 98.62 229 SER A C 1
ATOM 1784 O O . SER A 1 229 ? -7.316 7.627 8.514 1.00 98.62 229 SER A O 1
ATOM 1786 N N . ILE A 1 230 ? -9.138 7.880 9.815 1.00 98.25 230 ILE A N 1
ATOM 1787 C CA . ILE A 1 230 ? -10.159 7.728 8.776 1.00 98.25 230 ILE A CA 1
ATOM 1788 C C . ILE A 1 230 ? -10.981 9.014 8.740 1.00 98.25 230 ILE A C 1
ATOM 1790 O O . ILE A 1 230 ? -11.686 9.337 9.695 1.00 98.25 230 ILE A O 1
ATOM 1794 N N . HIS A 1 231 ? -10.898 9.755 7.642 1.00 97.06 231 HIS A N 1
ATOM 1795 C CA . HIS A 1 231 ? -11.588 11.033 7.483 1.00 97.06 231 HIS A CA 1
ATOM 1796 C C . HIS A 1 231 ? -12.578 11.007 6.318 1.00 97.06 231 HIS A C 1
ATOM 1798 O O . HIS A 1 231 ? -12.414 10.264 5.346 1.00 97.06 231 HIS A O 1
ATOM 1804 N N . ASN A 1 232 ? -13.576 11.889 6.379 1.00 96.94 232 ASN A N 1
ATOM 1805 C CA . ASN A 1 232 ? -14.591 12.078 5.337 1.00 96.94 232 ASN A CA 1
ATOM 1806 C C . ASN A 1 232 ? -15.368 10.788 5.060 1.00 96.94 232 ASN A C 1
ATOM 1808 O O . ASN A 1 232 ? -15.996 10.285 5.975 1.00 96.94 232 ASN A O 1
ATOM 1812 N N . LYS A 1 233 ? -15.381 10.281 3.830 1.00 97.44 233 LYS A N 1
ATOM 1813 C CA . LYS A 1 233 ? -16.097 9.069 3.400 1.00 97.44 233 LYS A CA 1
ATOM 1814 C C . LYS A 1 233 ? -15.142 7.888 3.163 1.00 97.44 233 LYS A C 1
ATOM 1816 O O . LYS A 1 233 ? -15.497 6.956 2.446 1.00 97.44 233 LYS A O 1
ATOM 1821 N N . SER A 1 234 ? -13.925 7.939 3.710 1.00 97.88 234 SER A N 1
ATOM 1822 C CA . SER A 1 234 ? -12.934 6.877 3.523 1.00 97.88 234 SER A CA 1
ATOM 1823 C C . SER A 1 234 ? -13.311 5.593 4.261 1.00 97.88 234 SER A C 1
ATOM 1825 O O . SER A 1 234 ? -14.052 5.604 5.250 1.00 97.88 234 SER A O 1
ATOM 1827 N N . GLN A 1 235 ? -12.824 4.467 3.742 1.00 98.56 235 GLN A N 1
ATOM 1828 C CA . GLN A 1 235 ? -13.237 3.146 4.198 1.00 98.56 235 GLN A CA 1
ATOM 1829 C C . GLN A 1 235 ? -12.052 2.195 4.349 1.00 98.56 235 GLN A C 1
ATOM 1831 O O . GLN A 1 235 ? -11.240 2.034 3.437 1.00 98.56 235 GLN A O 1
ATOM 1836 N N . ILE A 1 236 ? -12.002 1.500 5.481 1.00 98.81 236 ILE A N 1
ATOM 1837 C CA . ILE A 1 236 ? -11.059 0.416 5.736 1.00 98.81 236 ILE A CA 1
ATOM 1838 C C . ILE A 1 236 ? -11.842 -0.876 5.966 1.00 98.81 236 ILE A C 1
ATOM 1840 O O . ILE A 1 236 ? -12.727 -0.934 6.820 1.00 98.81 236 ILE A O 1
ATOM 1844 N N . PHE A 1 237 ? -11.482 -1.923 5.229 1.00 98.81 237 PHE A N 1
ATOM 1845 C CA . PHE A 1 237 ? -12.026 -3.270 5.378 1.00 98.81 237 PHE A CA 1
ATOM 1846 C C . PHE A 1 237 ? -10.888 -4.244 5.664 1.00 98.81 237 PHE A C 1
ATOM 1848 O O . PHE A 1 237 ? -9.971 -4.382 4.856 1.00 98.81 237 PHE A O 1
ATOM 1855 N N . ILE A 1 238 ? -10.954 -4.923 6.804 1.00 98.75 238 ILE A N 1
ATOM 1856 C CA . ILE A 1 238 ? -9.972 -5.924 7.218 1.00 98.75 238 ILE A CA 1
ATOM 1857 C C . ILE A 1 238 ? -10.737 -7.210 7.491 1.00 98.75 238 ILE A C 1
ATOM 1859 O O . ILE A 1 238 ? -11.521 -7.272 8.441 1.00 98.75 238 ILE A O 1
ATOM 1863 N N . MET A 1 239 ? -10.566 -8.207 6.623 1.00 98.62 239 MET A N 1
ATOM 1864 C CA . MET 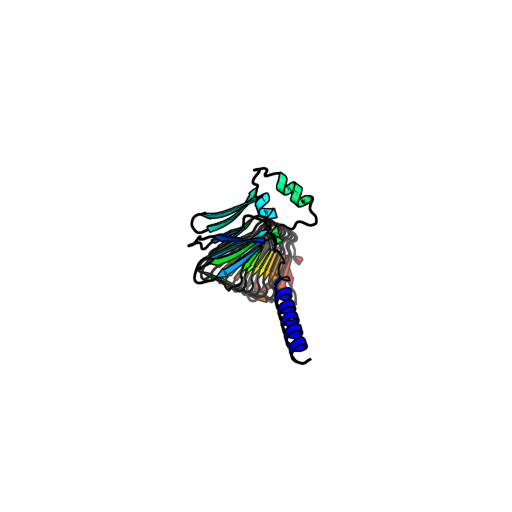A 1 239 ? -11.442 -9.378 6.638 1.00 98.62 239 MET A CA 1
ATOM 1865 C C . MET A 1 239 ? -11.159 -10.309 7.807 1.00 98.62 239 MET A C 1
ATOM 1867 O O . MET A 1 239 ? -12.118 -10.849 8.336 1.00 98.62 239 MET A O 1
ATOM 1871 N N . ASN A 1 240 ? -9.892 -10.503 8.188 1.00 98.69 240 ASN A N 1
ATOM 1872 C CA . ASN A 1 240 ? -9.446 -11.371 9.282 1.00 98.69 240 ASN A CA 1
ATOM 1873 C C . ASN A 1 240 ? -8.139 -10.845 9.890 1.00 98.69 240 ASN A C 1
ATOM 1875 O O . ASN A 1 240 ? -7.434 -10.043 9.271 1.00 98.69 240 ASN A O 1
ATOM 1879 N N . GLY A 1 241 ? -7.771 -11.319 11.082 1.00 98.56 241 GLY A N 1
ATOM 1880 C CA . GLY A 1 241 ? -6.444 -11.038 11.622 1.00 98.56 241 GLY A CA 1
ATOM 1881 C C . GLY A 1 241 ? -6.324 -11.047 13.138 1.00 98.56 241 GLY A C 1
ATOM 1882 O O . GLY A 1 241 ? -7.282 -11.319 13.862 1.00 98.56 241 GLY A O 1
ATOM 1883 N N . ASN A 1 242 ? -5.128 -10.695 13.605 1.00 98.81 242 ASN A N 1
ATOM 1884 C CA . ASN A 1 242 ? -4.813 -10.516 15.016 1.00 98.81 242 ASN A CA 1
ATOM 1885 C C . ASN A 1 242 ? -4.015 -9.227 15.208 1.00 98.81 242 ASN A C 1
ATOM 1887 O O . ASN A 1 242 ? -2.977 -9.017 14.571 1.00 98.81 242 ASN A O 1
ATOM 1891 N N . ILE A 1 243 ? -4.481 -8.378 16.122 1.00 98.81 243 ILE A N 1
ATOM 1892 C CA . ILE A 1 243 ? -3.801 -7.137 16.485 1.00 98.81 243 ILE A CA 1
ATOM 1893 C C . ILE A 1 243 ? -3.602 -7.103 17.998 1.00 98.81 243 ILE A C 1
ATOM 1895 O O . ILE A 1 243 ? -4.537 -7.316 18.769 1.00 98.81 243 ILE A O 1
ATOM 1899 N N . ASN A 1 244 ? -2.391 -6.801 18.466 1.00 98.75 244 ASN A N 1
ATOM 1900 C CA . ASN A 1 244 ? -2.214 -6.616 19.906 1.00 98.75 244 ASN A CA 1
ATOM 1901 C C . ASN A 1 244 ? -2.799 -5.272 20.377 1.00 98.75 244 ASN A C 1
ATOM 1903 O O . ASN A 1 244 ? -3.637 -5.250 21.275 1.00 98.75 244 ASN A O 1
ATOM 1907 N N . TYR A 1 245 ? -2.406 -4.158 19.760 1.00 98.88 245 TYR A N 1
ATOM 1908 C CA . TYR A 1 245 ? -2.916 -2.828 20.094 1.00 98.88 245 TYR A CA 1
ATOM 1909 C C . TYR A 1 245 ? -3.403 -2.078 18.851 1.00 98.88 245 TYR A C 1
ATOM 1911 O O . TYR A 1 245 ? -2.664 -1.961 17.872 1.00 98.88 245 TYR A O 1
ATOM 1919 N N . GLN A 1 246 ? -4.619 -1.535 18.897 1.00 98.75 246 GLN A N 1
ATOM 1920 C CA . GLN A 1 246 ? -5.214 -0.796 17.786 1.00 98.75 246 GLN A CA 1
ATOM 1921 C C . GLN A 1 246 ? -5.709 0.580 18.227 1.00 98.75 246 GLN A C 1
ATOM 1923 O O . GLN A 1 246 ? -6.576 0.697 19.088 1.00 98.75 246 GLN A O 1
ATOM 1928 N N . LYS A 1 247 ? -5.199 1.632 17.593 1.00 98.81 247 LYS A N 1
ATOM 1929 C CA . LYS A 1 247 ? -5.710 2.990 17.732 1.00 98.81 247 LYS A CA 1
ATOM 1930 C C . LYS A 1 247 ? -6.478 3.399 16.481 1.00 98.81 247 LYS A C 1
ATOM 1932 O O . LYS A 1 247 ? -5.969 3.275 15.362 1.00 98.81 247 LYS A O 1
ATOM 1937 N N . VAL A 1 248 ? -7.690 3.902 16.680 1.00 98.75 248 VAL A N 1
ATOM 1938 C CA . VAL A 1 248 ? -8.602 4.317 15.613 1.00 98.75 248 VAL A CA 1
ATOM 1939 C C . VAL A 1 248 ? -9.075 5.734 15.889 1.00 98.75 248 VAL A C 1
ATOM 1941 O O . VAL A 1 248 ? -9.613 6.015 16.956 1.00 98.75 248 VAL A O 1
ATOM 1944 N N . ILE A 1 249 ? -8.884 6.623 14.922 1.00 98.56 249 ILE A N 1
ATOM 1945 C CA . ILE A 1 249 ? -9.486 7.954 14.903 1.00 98.56 249 ILE A CA 1
ATOM 1946 C C . ILE A 1 249 ? -10.349 8.020 13.652 1.00 98.56 249 ILE A C 1
ATOM 1948 O O . ILE A 1 249 ? -9.831 7.904 12.544 1.00 98.56 249 ILE A O 1
ATOM 1952 N N . ALA A 1 250 ? -11.654 8.192 13.817 1.00 98.12 250 ALA A N 1
ATOM 1953 C CA . ALA A 1 250 ? -12.586 8.257 12.704 1.00 98.12 250 ALA A CA 1
ATOM 1954 C C . ALA A 1 250 ? -13.466 9.500 12.798 1.00 98.12 250 ALA A C 1
ATOM 1956 O O . ALA A 1 250 ? -14.076 9.760 13.835 1.00 98.12 250 ALA A O 1
ATOM 1957 N N . THR A 1 251 ? -13.533 10.268 11.712 1.00 96.25 251 THR A N 1
ATOM 1958 C CA . THR A 1 251 ? -14.319 11.503 11.640 1.00 96.25 251 THR A CA 1
ATOM 1959 C C . THR A 1 251 ? -15.274 11.496 10.450 1.00 96.25 251 THR A C 1
ATOM 1961 O O . THR A 1 251 ? -15.052 10.810 9.449 1.00 96.25 251 THR A O 1
ATOM 1964 N N . ASN A 1 252 ? -16.310 12.332 10.519 1.00 95.88 252 ASN A N 1
ATOM 1965 C CA . ASN A 1 252 ? -17.299 12.535 9.455 1.00 95.88 252 ASN A CA 1
ATOM 1966 C C . ASN A 1 252 ? -18.087 11.260 9.149 1.00 95.88 252 ASN A C 1
ATOM 1968 O O . ASN A 1 252 ? -18.884 10.862 9.977 1.00 95.88 252 ASN A O 1
ATOM 1972 N N . ALA A 1 253 ? -17.907 10.637 7.989 1.00 96.69 253 ALA A N 1
ATOM 1973 C CA . ALA A 1 253 ? -18.612 9.423 7.572 1.00 96.69 253 ALA A CA 1
ATOM 1974 C C . ALA A 1 253 ? -17.632 8.255 7.345 1.00 96.69 253 ALA A C 1
ATOM 1976 O O . ALA A 1 253 ? -17.889 7.371 6.525 1.00 96.69 253 ALA A O 1
ATOM 1977 N N . GLY A 1 254 ? -16.482 8.286 8.029 1.00 97.69 254 GLY A N 1
ATOM 1978 C CA . GLY A 1 254 ? -15.442 7.274 7.911 1.00 97.69 254 GLY A CA 1
ATOM 1979 C C . GLY A 1 254 ? -15.920 5.918 8.419 1.00 97.69 254 GLY A C 1
ATOM 1980 O O . GLY A 1 254 ? -16.657 5.843 9.406 1.00 97.69 254 GLY A O 1
ATOM 1981 N N . VAL A 1 255 ? -15.495 4.843 7.753 1.00 98.56 255 VAL A N 1
ATOM 1982 C CA . VAL A 1 255 ? -15.902 3.476 8.105 1.00 98.56 255 VAL A CA 1
ATOM 1983 C C . VAL A 1 255 ? -14.693 2.570 8.308 1.00 98.56 255 VAL A C 1
ATOM 1985 O O . VAL A 1 255 ? -13.840 2.466 7.430 1.00 98.56 255 VAL A O 1
ATOM 1988 N N . LEU A 1 256 ? -14.662 1.849 9.429 1.00 98.69 256 LEU A N 1
ATOM 1989 C CA . LEU A 1 256 ? -13.760 0.715 9.655 1.00 98.69 256 LEU A CA 1
ATOM 1990 C C . LEU A 1 256 ? -14.588 -0.543 9.878 1.00 98.69 256 LEU A C 1
ATOM 1992 O O . LEU A 1 256 ? -15.383 -0.585 10.814 1.00 98.69 256 LEU A O 1
ATOM 1996 N N . LYS A 1 257 ? -14.353 -1.582 9.078 1.00 98.75 257 LYS A N 1
ATOM 1997 C CA . LYS A 1 257 ? -14.880 -2.926 9.329 1.00 98.75 257 LYS A CA 1
ATOM 1998 C C . LYS A 1 257 ? -13.741 -3.896 9.604 1.00 98.75 257 LYS A C 1
ATOM 2000 O O . LYS A 1 257 ? -12.950 -4.180 8.707 1.00 98.75 257 LYS A O 1
ATOM 2005 N N . SER A 1 258 ? -13.673 -4.394 10.833 1.00 98.19 258 SER A N 1
ATOM 2006 C CA . SER A 1 258 ? -12.677 -5.367 11.288 1.00 98.19 258 SER A CA 1
ATOM 2007 C C . SER A 1 258 ? -13.277 -6.337 12.317 1.00 98.19 258 SER A C 1
ATOM 2009 O O . SER A 1 258 ? -12.677 -6.619 13.351 1.00 98.19 258 SER A O 1
ATOM 2011 N N . GLU A 1 259 ? -14.495 -6.815 12.056 1.00 97.12 259 GLU A N 1
ATOM 2012 C CA . GLU A 1 259 ? -15.299 -7.658 12.963 1.00 97.12 259 GLU A CA 1
ATOM 2013 C C . GLU A 1 259 ? -14.649 -9.017 13.256 1.00 97.12 259 GLU A C 1
ATOM 2015 O O . GLU A 1 259 ? -14.745 -9.531 14.365 1.00 97.12 259 GLU A O 1
ATOM 2020 N N . ASN A 1 260 ? -13.911 -9.572 12.296 1.00 97.94 260 ASN A N 1
ATOM 2021 C CA . ASN A 1 260 ? -13.198 -10.842 12.472 1.00 97.94 260 ASN A CA 1
ATOM 2022 C C . ASN A 1 260 ? -11.714 -10.646 12.823 1.00 97.94 260 ASN A C 1
ATOM 2024 O O . ASN A 1 260 ? -10.931 -11.597 12.792 1.00 97.94 260 ASN A O 1
ATOM 2028 N N . VAL A 1 261 ? -11.300 -9.416 13.135 1.00 98.56 261 VAL A N 1
ATOM 2029 C CA . VAL A 1 261 ? -9.936 -9.125 13.583 1.00 98.56 261 VAL A CA 1
ATOM 2030 C C . VAL A 1 261 ? -9.924 -9.119 15.100 1.00 98.56 261 VAL A C 1
ATOM 2032 O O . VAL A 1 261 ? -10.554 -8.272 15.730 1.00 98.56 261 VAL A O 1
ATOM 2035 N N . ARG A 1 262 ? -9.201 -10.064 15.702 1.00 98.69 262 ARG A N 1
ATOM 2036 C CA . ARG A 1 262 ? -9.115 -10.175 17.159 1.00 98.69 262 ARG A CA 1
ATOM 2037 C C . ARG A 1 262 ? -8.115 -9.153 17.688 1.00 98.69 262 ARG A C 1
ATOM 2039 O O . ARG A 1 262 ? -6.907 -9.316 17.504 1.00 98.69 262 ARG A O 1
ATOM 2046 N N . THR A 1 263 ? -8.613 -8.129 18.373 1.00 98.75 263 THR A N 1
ATOM 2047 C CA . THR A 1 263 ? -7.782 -7.066 18.944 1.00 98.75 263 THR A CA 1
ATOM 2048 C C . THR A 1 263 ? -7.727 -7.173 20.468 1.00 98.75 263 THR A C 1
ATOM 2050 O O . THR A 1 263 ? -8.762 -7.182 21.130 1.00 98.75 263 THR A O 1
ATOM 2053 N N . ASN A 1 264 ? -6.536 -7.236 21.075 1.00 98.62 264 ASN A N 1
ATOM 2054 C CA . ASN A 1 264 ? -6.446 -7.303 22.544 1.00 98.62 264 ASN A CA 1
ATOM 2055 C C . ASN A 1 264 ? -6.829 -5.970 23.203 1.00 98.62 264 ASN A C 1
ATOM 2057 O O . ASN A 1 264 ? -7.641 -5.948 24.133 1.00 98.62 264 ASN A O 1
ATOM 2061 N N . PHE A 1 265 ? -6.235 -4.873 22.734 1.00 98.69 265 PHE A N 1
ATOM 2062 C CA . PHE A 1 265 ? -6.369 -3.545 23.325 1.00 98.69 265 PHE A CA 1
ATOM 2063 C C . PHE A 1 265 ? -6.710 -2.508 22.255 1.00 98.69 265 PHE A C 1
ATOM 2065 O O . PHE A 1 265 ? -6.068 -2.488 21.205 1.00 98.69 265 PHE A O 1
ATOM 2072 N N . ALA A 1 266 ? -7.670 -1.624 22.533 1.00 98.50 266 ALA A N 1
ATOM 2073 C CA . ALA A 1 266 ? -8.048 -0.564 21.604 1.00 98.50 266 ALA A CA 1
ATOM 2074 C C . ALA A 1 266 ? -8.147 0.830 22.247 1.00 98.50 266 ALA A C 1
ATOM 2076 O O . ALA A 1 266 ? -8.541 0.960 23.405 1.00 98.50 266 ALA A O 1
ATOM 2077 N N . ASP A 1 267 ? -7.803 1.864 21.477 1.00 98.56 267 ASP A N 1
ATOM 2078 C CA . ASP A 1 267 ? -8.056 3.285 21.766 1.00 98.56 267 ASP A CA 1
ATOM 2079 C C . ASP A 1 267 ? -8.827 3.879 20.583 1.00 98.56 267 ASP A C 1
ATOM 2081 O O . ASP A 1 267 ? -8.290 3.986 19.477 1.00 98.56 267 ASP A O 1
ATOM 2085 N N . VAL A 1 268 ? -10.106 4.183 20.785 1.00 98.38 268 VAL A N 1
ATOM 2086 C CA . VAL A 1 268 ? -11.041 4.515 19.708 1.00 98.38 268 VAL A CA 1
ATOM 2087 C C . VAL A 1 268 ? -11.636 5.893 19.951 1.00 98.38 268 VAL A C 1
ATOM 2089 O O . VAL A 1 268 ? -12.281 6.129 20.972 1.00 98.38 268 VAL A O 1
ATOM 2092 N N . LYS A 1 269 ? -11.452 6.783 18.976 1.00 98.25 269 LYS A N 1
ATOM 2093 C CA . LYS A 1 269 ? -12.091 8.095 18.911 1.00 98.25 269 LYS A CA 1
ATOM 2094 C C . LYS A 1 269 ? -12.982 8.186 17.677 1.00 98.25 269 LYS A C 1
ATOM 2096 O O . LYS A 1 269 ? -12.499 8.010 16.557 1.00 98.25 269 LYS A O 1
ATOM 2101 N N . ILE A 1 270 ? -14.259 8.485 17.887 1.00 97.25 270 ILE A N 1
ATOM 2102 C CA . ILE A 1 270 ? -15.271 8.619 16.835 1.00 97.25 270 ILE A CA 1
ATOM 2103 C C . ILE A 1 270 ? -15.893 10.012 16.925 1.00 97.25 270 ILE A C 1
ATOM 2105 O O . ILE A 1 270 ? -16.349 10.423 17.990 1.00 97.25 270 ILE A O 1
ATOM 2109 N N . THR A 1 271 ? -15.932 10.736 15.811 1.00 94.88 271 THR A N 1
ATOM 2110 C CA . THR A 1 271 ? -16.537 12.071 15.725 1.00 94.88 271 THR A CA 1
ATOM 2111 C C . THR A 1 271 ? -17.478 12.147 14.525 1.00 94.88 271 THR A C 1
ATOM 2113 O O . THR A 1 271 ? -17.111 11.717 13.428 1.00 94.88 271 THR A O 1
ATOM 2116 N N . ASN A 1 272 ? -18.649 12.769 14.700 1.00 94.25 272 ASN A N 1
ATOM 2117 C CA . ASN A 1 272 ? -19.712 12.851 13.682 1.00 94.25 272 ASN A CA 1
ATOM 2118 C C . ASN A 1 272 ? -20.222 11.447 13.304 1.00 94.25 272 ASN A C 1
ATOM 2120 O O . ASN A 1 272 ? -20.092 10.519 14.085 1.00 94.25 272 ASN A O 1
ATOM 2124 N N . ALA A 1 273 ? -20.788 11.268 12.115 1.00 95.25 273 ALA A N 1
ATOM 2125 C CA . ALA A 1 273 ? -21.449 10.041 11.661 1.00 95.25 273 ALA A CA 1
ATOM 2126 C C . ALA A 1 273 ? -20.524 8.839 11.320 1.00 95.25 273 ALA A C 1
ATOM 2128 O O . ALA A 1 273 ? -20.873 8.006 10.474 1.00 95.25 273 ALA A O 1
ATOM 2129 N N . ALA A 1 274 ? -19.332 8.741 11.917 1.00 97.12 274 ALA A N 1
ATOM 2130 C CA . ALA A 1 274 ? -18.380 7.672 11.623 1.00 97.12 274 ALA A CA 1
ATOM 2131 C C . ALA A 1 274 ? -18.823 6.339 12.255 1.00 97.12 274 ALA A C 1
ATOM 2133 O O . ALA A 1 274 ? -19.438 6.314 13.324 1.00 97.12 274 ALA A O 1
ATOM 2134 N N . LYS A 1 275 ? -18.515 5.220 11.584 1.00 97.69 275 LYS A N 1
ATOM 2135 C CA . LYS A 1 275 ? -18.974 3.874 11.973 1.00 97.69 275 LYS A CA 1
ATOM 2136 C C . LYS A 1 275 ? -17.821 2.888 12.056 1.00 97.69 275 LYS A C 1
ATOM 2138 O O . LYS A 1 275 ? -17.138 2.640 11.062 1.00 97.69 275 LYS A O 1
ATOM 2143 N N . ILE A 1 276 ? -17.641 2.287 13.223 1.00 98.38 276 ILE A N 1
ATOM 2144 C CA . ILE A 1 276 ? -16.510 1.407 13.516 1.00 98.38 276 ILE A CA 1
ATOM 2145 C C . ILE A 1 276 ? -17.023 0.052 13.983 1.00 98.38 276 ILE A C 1
ATOM 2147 O O . ILE A 1 276 ? -17.814 -0.002 14.911 1.00 98.38 276 ILE A O 1
ATOM 2151 N N . PHE A 1 277 ? -16.568 -1.033 13.359 1.00 98.50 277 PHE A N 1
ATOM 2152 C CA . PHE A 1 277 ? -16.945 -2.403 13.705 1.00 98.50 277 PHE A CA 1
ATOM 2153 C C . PHE A 1 277 ? -15.697 -3.183 14.125 1.00 98.50 277 PHE A C 1
ATOM 2155 O O . PHE A 1 277 ? -14.779 -3.353 13.317 1.00 98.50 277 PHE A O 1
ATOM 2162 N N . MET A 1 278 ? -15.626 -3.626 15.382 1.00 98.25 278 MET A N 1
ATOM 2163 C CA . MET A 1 278 ? -14.401 -4.200 15.959 1.00 98.25 278 MET A CA 1
ATOM 2164 C C . MET A 1 278 ? -14.683 -5.347 16.927 1.00 98.25 278 MET A C 1
ATOM 2166 O O . MET A 1 278 ? -15.631 -5.287 17.707 1.00 98.25 278 MET A O 1
ATOM 2170 N N . HIS A 1 279 ? -13.789 -6.338 16.953 1.00 98.44 279 HIS A N 1
ATOM 2171 C CA . HIS A 1 279 ? -13.770 -7.391 17.965 1.00 98.44 279 HIS A CA 1
ATOM 2172 C C . HIS A 1 279 ? -12.627 -7.174 18.955 1.00 98.44 279 HIS A C 1
ATOM 2174 O O . HIS A 1 279 ? -11.449 -7.332 18.626 1.00 98.44 279 HIS A O 1
ATOM 2180 N N . ILE A 1 280 ? -12.981 -6.823 20.193 1.00 98.44 280 ILE A N 1
ATOM 2181 C CA . ILE A 1 280 ? -12.011 -6.523 21.248 1.00 98.44 280 ILE A CA 1
ATOM 2182 C C . ILE A 1 280 ? -12.065 -7.578 22.353 1.00 98.44 280 ILE A C 1
ATOM 2184 O O . ILE A 1 280 ? -13.126 -7.883 22.897 1.00 98.44 280 ILE A O 1
ATOM 2188 N N . LEU A 1 281 ? -10.897 -8.103 22.721 1.00 98.25 281 LEU A N 1
ATOM 2189 C CA . LEU A 1 281 ? -10.772 -9.195 23.683 1.00 98.25 281 LEU A CA 1
ATOM 2190 C C . LEU A 1 281 ? -10.596 -8.720 25.129 1.00 98.25 281 LEU A C 1
ATOM 2192 O O . LEU A 1 281 ? -11.175 -9.327 26.025 1.00 98.25 281 LEU A O 1
ATOM 2196 N N . LYS A 1 282 ? -9.777 -7.684 25.382 1.00 98.06 282 LYS A N 1
ATOM 2197 C CA . LYS A 1 282 ? -9.377 -7.317 26.755 1.00 98.06 282 LYS A CA 1
ATOM 2198 C C . LYS A 1 282 ? -9.860 -5.941 27.185 1.00 98.06 282 LYS A C 1
ATOM 2200 O O . LYS A 1 282 ? -10.662 -5.858 28.107 1.00 98.06 282 LYS A O 1
ATOM 2205 N N . ASN A 1 283 ? -9.365 -4.863 26.573 1.00 97.81 283 ASN A N 1
ATOM 2206 C CA . ASN A 1 283 ? -9.691 -3.498 27.004 1.00 97.81 283 ASN A CA 1
ATOM 2207 C C . ASN A 1 283 ? -9.933 -2.576 25.815 1.00 97.81 283 ASN A C 1
ATOM 2209 O O . ASN A 1 283 ? -9.236 -2.665 24.804 1.00 97.81 283 ASN A O 1
ATOM 2213 N N . ILE A 1 284 ? -10.848 -1.630 25.988 1.00 97.69 284 ILE A N 1
ATOM 2214 C CA . ILE A 1 284 ? -11.054 -0.529 25.049 1.00 97.69 284 ILE A CA 1
ATOM 2215 C C . ILE A 1 284 ? -11.179 0.790 25.807 1.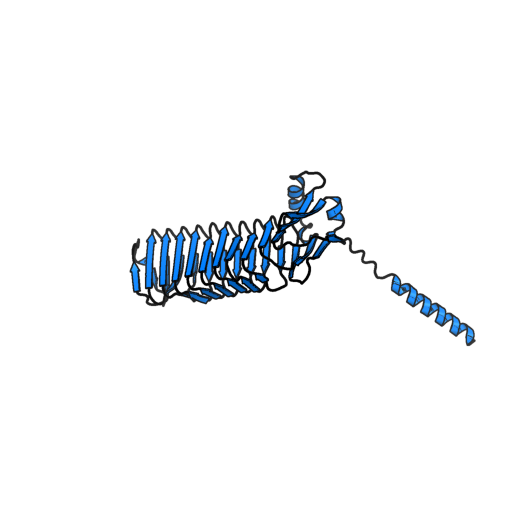00 97.69 284 ILE A C 1
ATOM 2217 O O . ILE A 1 284 ? -11.932 0.892 26.776 1.00 97.69 284 ILE A O 1
ATOM 2221 N N . LYS A 1 285 ? -10.428 1.790 25.351 1.00 97.69 285 LYS A N 1
ATOM 2222 C CA . LYS A 1 285 ? -10.608 3.200 25.685 1.00 97.69 285 LYS A CA 1
ATOM 2223 C C . LYS A 1 285 ? -11.443 3.842 24.580 1.00 97.69 285 LYS A C 1
ATOM 2225 O O . LYS A 1 285 ? -11.102 3.681 23.410 1.00 97.69 285 LYS A O 1
ATOM 2230 N N . LEU A 1 286 ? -12.537 4.509 24.942 1.00 96.75 286 LEU A N 1
ATOM 2231 C CA . LEU A 1 286 ? -13.523 5.004 23.982 1.00 96.75 286 LEU A CA 1
ATOM 2232 C C . LEU A 1 286 ? -13.883 6.474 24.220 1.00 96.75 286 LEU A C 1
ATOM 2234 O O . LEU A 1 286 ? -14.246 6.863 25.331 1.00 96.75 286 LEU A O 1
ATOM 2238 N N . GLU A 1 287 ? -13.844 7.253 23.144 1.00 96.06 287 GLU A N 1
ATOM 2239 C CA . GLU A 1 287 ? -14.359 8.619 23.055 1.00 96.06 287 GLU A CA 1
ATOM 2240 C C . GLU A 1 287 ? -15.279 8.718 21.830 1.00 96.06 287 GLU A C 1
ATOM 2242 O O . GLU A 1 287 ? -14.833 8.516 20.699 1.00 96.06 287 GLU A O 1
ATOM 2247 N N . VAL A 1 288 ? -16.561 9.020 22.039 1.00 94.50 288 VAL A N 1
ATOM 2248 C CA . VAL A 1 288 ? -17.515 9.276 20.951 1.00 94.50 288 VAL A CA 1
ATOM 2249 C C . VAL A 1 288 ? -18.078 10.685 21.083 1.00 94.50 288 VAL A C 1
ATOM 2251 O O . VAL A 1 288 ? -18.402 11.139 22.180 1.00 94.50 288 VAL A O 1
ATOM 2254 N N . GLN A 1 289 ? -18.190 11.376 19.953 1.00 91.38 289 GLN A N 1
ATOM 2255 C CA . GLN A 1 289 ? -18.752 12.718 19.837 1.00 91.38 289 GLN A CA 1
ATOM 2256 C C . GLN A 1 289 ? -19.772 12.759 18.694 1.00 91.38 289 GLN A C 1
ATOM 2258 O O . GLN A 1 289 ? -19.503 12.239 17.607 1.00 91.38 289 GLN A O 1
ATOM 2263 N N . ASN A 1 290 ? -20.896 13.445 18.915 1.00 90.38 290 ASN A N 1
ATOM 2264 C CA . ASN A 1 290 ? -22.006 13.582 17.960 1.00 90.38 290 ASN A CA 1
ATOM 2265 C C . ASN A 1 290 ? -22.593 12.207 17.561 1.00 90.38 290 ASN A C 1
ATOM 2267 O O . ASN A 1 290 ? -22.740 11.338 18.411 1.00 90.38 290 ASN A O 1
ATOM 2271 N N . ASP A 1 291 ? -22.916 11.977 16.288 1.00 90.62 291 ASP A N 1
ATOM 2272 C CA . ASP A 1 291 ? -23.681 10.795 15.838 1.00 90.62 291 ASP A CA 1
ATOM 2273 C C . ASP A 1 291 ? -22.820 9.555 15.509 1.00 90.62 291 ASP A C 1
ATOM 2275 O O . ASP A 1 291 ? -23.112 8.783 14.586 1.00 90.62 291 ASP A O 1
ATOM 2279 N N . GLY A 1 292 ? -21.708 9.383 16.221 1.00 92.44 292 GLY A N 1
ATOM 2280 C CA . GLY A 1 292 ? -20.744 8.310 15.979 1.00 92.44 292 GLY A CA 1
ATOM 2281 C C . GLY A 1 292 ? -21.205 6.972 16.543 1.00 92.44 292 GLY A C 1
ATOM 2282 O O . GLY A 1 292 ? -21.829 6.930 17.598 1.00 92.44 292 GLY A O 1
ATOM 2283 N N . HIS A 1 293 ? -20.866 5.872 15.864 1.00 94.81 293 HIS A N 1
ATOM 2284 C CA . HIS A 1 293 ? -21.273 4.532 16.294 1.00 94.81 293 HIS A CA 1
ATOM 2285 C C . HIS A 1 293 ? -20.102 3.548 16.329 1.00 94.81 293 HIS A C 1
ATOM 2287 O O . HIS A 1 293 ? -19.391 3.353 15.335 1.00 94.81 293 HIS A O 1
ATOM 2293 N N . LEU A 1 294 ? -19.953 2.874 17.469 1.00 96.75 294 LEU A N 1
ATOM 2294 C CA . LEU A 1 294 ? -19.109 1.698 17.637 1.00 96.75 294 LEU A CA 1
ATOM 2295 C C . LEU A 1 294 ? -19.981 0.442 17.706 1.00 96.75 294 LEU A C 1
ATOM 2297 O O . LEU A 1 294 ? -20.788 0.291 18.617 1.00 96.75 294 LEU A O 1
ATOM 2301 N N . TYR A 1 295 ? -19.743 -0.492 16.797 1.00 96.94 295 TYR A N 1
ATOM 2302 C CA . TYR A 1 295 ? -20.279 -1.843 16.811 1.00 96.94 295 TYR A CA 1
ATOM 2303 C C . TYR A 1 295 ? -19.218 -2.787 17.382 1.00 96.94 295 TYR A C 1
ATOM 2305 O O . TYR A 1 295 ? -18.171 -3.016 16.770 1.00 96.94 295 TYR A O 1
ATOM 2313 N N . LEU A 1 296 ? -19.459 -3.288 18.589 1.00 96.50 296 LEU A N 1
ATOM 2314 C CA . LEU A 1 296 ? -18.465 -4.004 19.382 1.00 96.50 296 LEU A CA 1
ATOM 2315 C C . LEU A 1 296 ? -18.811 -5.489 19.506 1.00 96.50 296 LEU A C 1
ATOM 2317 O O . LEU A 1 296 ? -19.869 -5.833 20.029 1.00 96.50 296 LEU A O 1
ATOM 2321 N N . ILE A 1 297 ? -17.870 -6.345 19.116 1.00 96.81 297 ILE A N 1
ATOM 2322 C CA . ILE A 1 297 ? -17.875 -7.788 19.379 1.00 96.81 297 ILE A CA 1
ATOM 2323 C C . ILE A 1 297 ? -16.918 -8.082 20.542 1.00 96.81 297 ILE A C 1
ATOM 2325 O O . ILE A 1 297 ? -15.822 -7.518 20.634 1.00 96.81 297 ILE A O 1
ATOM 2329 N N . GLY A 1 298 ? -17.321 -9.001 21.419 1.00 94.88 298 GLY A N 1
ATOM 2330 C CA . GLY A 1 298 ? -16.556 -9.412 22.597 1.00 94.88 298 GLY A CA 1
ATOM 2331 C C . GLY A 1 298 ? -17.039 -8.762 23.896 1.00 94.88 298 GLY A C 1
ATOM 2332 O O . GLY A 1 298 ? -18.007 -8.004 23.934 1.00 94.88 298 GLY A O 1
ATOM 2333 N N . LYS A 1 299 ? -16.362 -9.089 25.002 1.00 94.75 299 LYS A N 1
ATOM 2334 C CA . LYS A 1 299 ? -16.690 -8.595 26.353 1.00 94.75 299 LYS A CA 1
ATOM 2335 C C . LYS A 1 299 ? -15.484 -7.899 27.006 1.00 94.75 299 LYS A C 1
ATOM 2337 O O . LYS A 1 299 ? -15.052 -8.329 28.075 1.00 94.75 299 LYS A O 1
ATOM 2342 N N . PRO A 1 300 ? -14.899 -6.860 26.380 1.00 96.25 300 PRO A N 1
ATOM 2343 C CA . PRO A 1 300 ? -13.751 -6.171 26.953 1.00 96.25 300 PRO A CA 1
ATOM 2344 C C . PRO A 1 300 ? -14.158 -5.332 28.169 1.00 96.25 300 PRO A C 1
ATOM 2346 O O . PRO A 1 300 ? -15.305 -4.894 28.304 1.00 96.25 300 PRO A O 1
ATOM 2349 N N . LYS A 1 301 ? -13.180 -5.011 29.014 1.00 95.44 301 LYS A N 1
ATOM 2350 C CA . LYS A 1 301 ? -13.310 -3.926 29.984 1.00 95.44 301 LYS A CA 1
ATOM 2351 C C . LYS A 1 301 ? -13.409 -2.598 29.227 1.00 95.44 301 LYS A C 1
ATOM 2353 O O . LYS A 1 301 ? -12.498 -2.228 28.482 1.00 95.44 301 LYS A O 1
ATOM 2358 N N . LEU A 1 302 ? -14.525 -1.898 29.421 1.00 92.19 302 LEU A N 1
ATOM 2359 C CA . LEU A 1 302 ? -14.792 -0.596 28.815 1.00 92.19 302 LEU A CA 1
ATOM 2360 C C . LEU A 1 302 ? -14.235 0.520 29.705 1.00 92.19 302 LEU A C 1
ATOM 2362 O O . LEU A 1 302 ? -14.568 0.591 30.886 1.00 92.19 302 LEU A O 1
ATOM 2366 N N . ASN A 1 303 ? -13.414 1.395 29.130 1.00 92.94 303 ASN A N 1
ATOM 2367 C CA . ASN A 1 303 ? -13.012 2.665 29.726 1.00 92.94 303 ASN A CA 1
ATOM 2368 C C . ASN A 1 303 ? -13.540 3.806 28.849 1.00 92.94 303 ASN A C 1
ATOM 2370 O O . ASN A 1 303 ? -12.971 4.118 27.802 1.00 92.94 303 ASN A O 1
ATOM 2374 N N . ILE A 1 304 ? -14.669 4.377 29.252 1.00 87.81 304 ILE A N 1
ATOM 2375 C CA . ILE A 1 304 ? -15.382 5.397 28.488 1.00 87.81 304 ILE A CA 1
ATOM 2376 C C . ILE A 1 304 ? -14.960 6.775 28.991 1.00 87.81 304 ILE A C 1
ATOM 2378 O O . ILE A 1 304 ? -15.102 7.072 30.173 1.00 87.81 304 ILE A O 1
ATOM 2382 N N . ILE A 1 305 ? -14.469 7.612 28.080 1.00 82.69 305 ILE A N 1
ATOM 2383 C CA . ILE A 1 305 ? -14.113 9.007 28.369 1.00 82.69 305 ILE A CA 1
ATOM 2384 C C . ILE A 1 305 ? -15.303 9.926 28.094 1.00 82.69 305 ILE A C 1
ATOM 2386 O O . ILE A 1 305 ? -15.590 10.817 28.885 1.00 82.69 305 ILE A O 1
ATOM 2390 N N . GLN A 1 306 ? -15.978 9.721 26.958 1.00 82.88 306 GLN A N 1
ATOM 2391 C CA . GLN A 1 306 ? -17.076 10.566 26.492 1.00 82.88 306 GLN A CA 1
ATOM 2392 C C . GLN A 1 306 ? -18.047 9.749 25.635 1.00 82.88 306 GLN A C 1
ATOM 2394 O O . GLN A 1 306 ? -17.606 9.003 24.756 1.00 82.88 306 GLN A O 1
ATOM 2399 N N . LEU A 1 307 ? -19.351 9.918 25.877 1.00 82.69 307 LEU A N 1
ATOM 2400 C CA . LEU A 1 307 ? -20.439 9.406 25.042 1.00 82.69 307 LEU A CA 1
ATOM 2401 C C . LEU A 1 307 ? -21.530 10.480 24.908 1.00 82.69 307 LEU A C 1
ATOM 2403 O O . LEU A 1 307 ? -21.909 11.065 25.923 1.00 82.69 307 LEU A O 1
ATOM 2407 N N . PRO A 1 308 ? -22.047 10.739 23.695 1.00 77.56 308 PRO A N 1
ATOM 2408 C CA . PRO A 1 308 ? -23.109 11.719 23.478 1.00 77.56 308 PRO A CA 1
ATOM 2409 C C . PRO A 1 308 ? -24.487 11.160 23.860 1.00 77.56 308 PRO A C 1
ATOM 2411 O O . PRO A 1 308 ? -25.362 11.910 24.279 1.00 77.56 308 PRO A O 1
ATOM 2414 N N . ASN A 1 309 ? -24.673 9.844 23.733 1.00 79.94 309 ASN A N 1
ATOM 2415 C CA . ASN A 1 309 ? -25.857 9.092 24.142 1.00 79.94 309 ASN A CA 1
ATOM 2416 C C . ASN A 1 309 ? -25.495 7.600 24.322 1.00 79.94 309 ASN A C 1
ATOM 2418 O O . ASN A 1 309 ? -24.383 7.178 23.991 1.00 79.94 309 ASN A O 1
ATOM 2422 N N . ASN A 1 310 ? -26.425 6.803 24.858 1.00 71.69 310 ASN A N 1
ATOM 2423 C CA . ASN A 1 310 ? -26.208 5.371 25.108 1.00 71.69 310 ASN A CA 1
ATOM 2424 C C . ASN A 1 310 ? -26.157 4.522 23.822 1.00 71.69 310 ASN A C 1
ATOM 2426 O O . ASN A 1 310 ? -25.536 3.461 23.830 1.00 71.69 310 ASN A O 1
ATOM 2430 N N . ASP A 1 311 ? -26.750 4.994 22.722 1.00 80.56 311 ASP A N 1
ATOM 2431 C CA . ASP A 1 311 ? -26.850 4.252 21.454 1.00 80.56 311 ASP A CA 1
ATOM 2432 C C . ASP A 1 311 ? -25.561 4.314 20.615 1.00 80.56 311 ASP A C 1
ATOM 2434 O O . ASP A 1 311 ? -25.378 3.547 19.668 1.00 80.56 311 ASP A O 1
ATOM 2438 N N . ALA A 1 312 ? -24.618 5.174 21.007 1.00 75.81 312 ALA A N 1
ATOM 2439 C CA . ALA A 1 312 ? -23.293 5.296 20.404 1.00 75.81 312 ALA A CA 1
ATOM 2440 C C . ALA A 1 312 ? -22.465 3.995 20.455 1.00 75.81 312 ALA A C 1
ATOM 2442 O O . ALA A 1 312 ? -21.499 3.843 19.700 1.00 75.81 312 ALA A O 1
ATOM 2443 N N . VAL A 1 313 ? -22.820 3.048 21.334 1.00 81.75 313 VAL A N 1
ATOM 2444 C CA . VAL A 1 313 ? -22.181 1.730 21.419 1.00 81.75 313 VAL A CA 1
ATOM 2445 C C . VAL A 1 313 ? -23.216 0.627 21.254 1.00 81.75 313 VAL A C 1
ATOM 2447 O O . VAL A 1 313 ? -24.006 0.348 22.151 1.00 81.75 313 VAL A O 1
ATOM 2450 N N . VAL A 1 314 ? -23.131 -0.082 20.134 1.00 83.94 314 VAL A N 1
ATOM 2451 C CA . VAL A 1 314 ? -23.973 -1.235 19.823 1.00 83.94 314 VAL A CA 1
ATOM 2452 C C . VAL A 1 314 ? -23.152 -2.504 20.024 1.00 83.94 314 VAL A C 1
ATOM 2454 O O . VAL A 1 314 ? -22.149 -2.724 19.346 1.00 83.94 314 VAL A O 1
ATOM 2457 N N . ARG A 1 315 ? -23.552 -3.365 20.961 1.00 83.31 315 ARG A N 1
ATOM 2458 C CA . ARG A 1 315 ? -22.913 -4.679 21.119 1.00 83.31 315 ARG A CA 1
ATOM 2459 C C . ARG A 1 315 ? -23.503 -5.664 20.122 1.00 83.31 315 ARG A C 1
ATOM 2461 O O . ARG A 1 315 ? -24.715 -5.857 20.095 1.00 83.31 315 ARG A O 1
ATOM 2468 N N . LEU A 1 316 ? -22.638 -6.285 19.333 1.00 73.69 316 LEU A N 1
ATOM 2469 C CA . LEU A 1 316 ? -22.995 -7.386 18.451 1.00 73.69 316 LEU A CA 1
ATOM 2470 C C . LEU A 1 316 ? -22.789 -8.699 19.221 1.00 73.69 316 LEU A C 1
ATOM 2472 O O . LEU A 1 316 ? -21.797 -8.846 19.942 1.00 73.69 316 LEU A O 1
ATOM 2476 N N . SER A 1 317 ? -23.773 -9.594 19.129 1.00 65.94 317 SER A N 1
ATOM 2477 C CA . SER A 1 317 ? -23.792 -10.907 19.791 1.00 65.94 317 SER A CA 1
ATOM 2478 C C . SER A 1 317 ? -22.691 -11.831 19.293 1.00 65.94 317 SER A C 1
ATOM 2480 O O . SER A 1 317 ? -22.531 -11.889 18.053 1.00 65.94 317 SER A O 1
#

Mean predicted aligned error: 8.62 Å

Foldseek 3Di:
DVVVVVVVVVVVVVVVVVVVVPPPPPPPQKDKDWDPDFQAQEEAEAELAEEEEEEDPTKIKIKIFGPVLVVFWDWDWDDDNRYTYTDIGGPVNPPPVVVVVVVVDPPDRCHVGMYMYIYHNAHQEYHYDEAYEYEYPYEHEEQHYEYYYEDNYEYAEEHYHHEEEYEYAFEDQYEYEYAAYDYQEYHEEFEAQGEYEYEYYEYQEYEYEYEHAYEYEYAEYEYAEYEYEFYANYEYEYNAYEYAEYEYAYEHAGEYDDQRYEYAEYEYEYYHDYEYEDEYEEEYEYHYYHNAAYEYEYDYHYHYDYDPDPRNYHYDD

Sequence (317 aa):
MKNILRNKVKCFVVFILLYSIFLCQASADNITVHKNISDFSKLSLNCNGTVYLKLGKKDSIKVVLDKKVLSKFNLKINKTSTTLNLGIEDKDNSTLHWLENSIKSKNNDLSKKIKFYITMKSINGLETHNSGEIFVQSPIETSNLILKLSNNSSINLPTVMNHQIADFNIANDAVLNIGNLHSKSLNLKVDNNGKVNVGDLSSDQVKSFLSNAGQLKVNTLNSKTVFTSIHNKSQIFIMNGNINYQKVIATNAGVLKSENVRTNFADVKITNAAKIFMHILKNIKLEVQNDGHLYLIGKPKLNIIQLPNNDAVVRLS

Secondary structure (DSSP, 8-state):
-HHHHHHHHHHHHHHHHHHTTSS------EEEEEE------EEEE-SS-EEEEEE-SS-EEEEEEEHHHHHHEEEEEEEETTEEEEEEEETT--TTHHHHHHHH-TT--GGGGEEEEEEES--SEEEE-TT-EEEE-S-EEES-EEEEE-TT-EEEEEEEEEEEEEEEEE-TT-EEEEEEEEEEEEEEEE-TT-EEEEEEEEEEEEEEEE-TT-EEEEEEEEEEEEEEEE-TT-EEEEEEEEEEEEEEEEETT-EEEEEEEEEEEEEEEEESS-EEEEEEEEEEEEEEESS-EEEEES-PEEEEEE-SSGGGEEEP-

Solvent-accessible surface area (backbone atoms only — not comparable to full-atom values): 14784 Å² total; per-residue (Å²): 119,75,70,64,58,59,54,54,53,53,55,53,56,54,53,58,65,60,58,70,72,72,80,77,75,81,76,69,64,56,44,78,47,76,50,97,61,70,79,41,34,27,39,35,33,57,32,50,24,34,35,44,34,35,70,38,99,53,53,38,42,38,36,41,30,38,52,73,52,60,76,54,33,43,83,42,76,51,71,59,87,42,30,37,39,38,35,64,43,62,70,79,72,55,86,66,58,61,60,58,52,59,72,73,38,96,82,66,66,52,41,83,41,30,38,38,41,37,31,26,65,47,62,40,29,46,34,31,34,49,51,12,37,40,42,41,78,43,70,46,68,34,52,43,38,38,40,40,34,24,42,62,11,37,38,41,43,40,43,37,44,29,71,32,47,35,41,37,41,30,24,41,59,6,37,40,39,33,44,29,40,39,27,43,28,37,41,38,39,26,27,44,53,4,36,38,40,35,36,41,39,40,24,51,31,37,40,40,40,28,28,49,48,4,34,39,38,32,46,30,40,41,30,50,32,38,39,39,38,28,26,42,55,5,37,38,39,34,61,28,37,40,32,47,33,38,39,39,40,26,26,44,50,6,36,40,41,23,62,57,22,47,24,38,32,37,40,38,38,29,29,35,56,7,40,39,31,36,19,35,62,47,36,36,39,37,35,36,34,69,67,13,37,38,38,36,33,73,78,38,52,77,44,76,80,42,66,73,54,80,76,34,57,41,77,51,134

Radius of gyration: 27.6 Å; Cα contacts (8 Å, |Δi|>4): 915; chains: 1; bounding box: 49×65×101 Å

Nearest PDB structures (foldseek):
  4opw-assembly2_B  TM=5.819E-01  e=1.480E-09  Parabacteroides merdae ATCC 43184
  3lyc-assembly5_J  TM=5.846E-01  e=3.929E-09  Parabacteroides distasonis ATCC 8503
  3jx8-assembly2_D  TM=5.421E-01  e=4.584E-09  Parabacteroides distasonis ATCC 8503
  3lyc-assembly8_P  TM=5.086E-01  e=3.929E-09  Parabacteroides distasonis ATCC 8503
  3pet-assembly1_A  TM=4.860E-01  e=1.348E-08  Bacteroides fragilis NCTC 9343